Protein AF-A0A9X3K017-F1 (afdb_monomer_lite)

pLDDT: mean 76.31, std 21.03, range [33.75, 97.88]

Foldseek 3Di:
DDDDDDDDDDDDDDDDPDDDDDDVPPPPPVPPPPPPDPDDDDDDQDDWDWAQKKKKKWFWDQDPVPRDIFIWIWMWGHDDVVPVPDATFIKFQQADFDPVVQVVNCVVRVNQFDWAQVQDPPRGTTGFGAGPPPRDTDDPCCQPNPPHLLQDPDPVSLVRMDIDMDGDGTIGTSIDGHDHPSNSVSVVVVVVVVVVVVVPDDDPPDDPDPDDDDDD

Sequence (216 aa):
MNSNSAPHSSARRPRRPGDVKHDPLAVDADTMLDDVQPAKRGGARGVPVMCQELLLLRAGADCPQCGGRTPVFAMMGLPEFEVQNAPSTLLRRIVNLPPEVDKAVRAFSKGRWRNDHRASRTSGALWLSHCARCDARLDEDFTLGDDGPFRPRLYKQRVAIKMERLPGPFVLDGAQRLPNLPMLSWLDWHNDRERKAHAAKPRDVGRPAAKNKKRR

Structure (mmCIF, N/CA/C/O backbone):
data_AF-A0A9X3K017-F1
#
_entry.id   AF-A0A9X3K017-F1
#
loop_
_atom_site.group_PDB
_atom_site.id
_atom_site.type_symbol
_atom_site.label_atom_id
_atom_site.label_alt_id
_atom_site.label_comp_id
_atom_site.label_asym_id
_atom_site.label_entity_id
_atom_site.label_seq_id
_atom_site.pdbx_PDB_ins_code
_atom_site.Cartn_x
_atom_site.Cartn_y
_atom_site.Cartn_z
_atom_site.occupancy
_atom_site.B_iso_or_equiv
_atom_site.auth_seq_id
_atom_site.auth_comp_id
_atom_site.auth_asym_id
_atom_site.auth_atom_id
_atom_site.pdbx_PDB_model_num
ATOM 1 N N . MET A 1 1 ? 73.902 -39.632 17.803 1.00 37.62 1 MET A N 1
ATOM 2 C CA . MET A 1 1 ? 74.687 -38.384 17.933 1.00 37.62 1 MET A CA 1
ATOM 3 C C . MET A 1 1 ? 73.689 -37.233 17.860 1.00 37.62 1 MET A C 1
ATOM 5 O O . MET A 1 1 ? 73.203 -36.951 16.781 1.00 37.62 1 MET A O 1
ATOM 9 N N . ASN A 1 2 ? 73.001 -36.944 18.963 1.00 33.75 2 ASN A N 1
ATOM 10 C CA . ASN A 1 2 ? 73.320 -35.946 19.996 1.00 33.75 2 ASN A CA 1
ATOM 11 C C . ASN A 1 2 ? 73.201 -34.479 19.538 1.00 33.75 2 ASN A C 1
ATOM 13 O O . ASN A 1 2 ? 74.001 -34.031 18.725 1.00 33.75 2 ASN A O 1
ATOM 17 N N . SER A 1 3 ? 72.280 -33.778 20.226 1.00 41.12 3 SER A N 1
ATOM 18 C CA . SER A 1 3 ? 72.367 -32.374 20.685 1.00 41.12 3 SER A CA 1
ATOM 19 C C . SER A 1 3 ? 72.015 -31.272 19.663 1.00 41.12 3 SER A C 1
ATOM 21 O O . SER A 1 3 ? 72.409 -31.353 18.515 1.00 41.12 3 SER A O 1
ATOM 23 N N . ASN A 1 4 ? 71.318 -30.174 19.990 1.00 38.22 4 ASN A N 1
ATOM 24 C CA . ASN A 1 4 ? 70.930 -29.617 21.289 1.00 38.22 4 ASN A CA 1
ATOM 25 C C . ASN A 1 4 ? 69.900 -28.464 21.133 1.00 38.22 4 ASN A C 1
ATOM 27 O O . ASN A 1 4 ? 69.928 -27.745 20.141 1.00 38.22 4 ASN A O 1
ATOM 31 N N . SER A 1 5 ? 69.120 -28.257 22.203 1.00 44.78 5 SER A N 1
ATOM 32 C CA . SER A 1 5 ? 68.687 -26.968 22.790 1.00 44.78 5 SER A CA 1
ATOM 33 C C . SER A 1 5 ? 67.595 -26.086 22.146 1.00 44.78 5 SER A C 1
ATOM 35 O O . SER A 1 5 ? 67.762 -25.469 21.100 1.00 44.78 5 SER A O 1
ATOM 37 N N . ALA A 1 6 ? 66.510 -25.936 22.918 1.00 42.12 6 ALA A N 1
ATOM 38 C CA . ALA A 1 6 ? 65.505 -24.863 22.907 1.00 42.12 6 ALA A CA 1
ATOM 39 C C . ALA A 1 6 ? 66.048 -23.557 23.573 1.00 42.12 6 ALA A C 1
ATOM 41 O O . ALA A 1 6 ? 67.252 -23.450 23.792 1.00 42.12 6 ALA A O 1
ATOM 42 N N . PRO A 1 7 ? 65.201 -22.640 24.088 1.00 48.03 7 PRO A N 1
ATOM 43 C CA . PRO A 1 7 ? 64.389 -21.611 23.426 1.00 48.03 7 PRO A CA 1
ATOM 44 C C . PRO A 1 7 ? 64.835 -20.184 23.838 1.00 48.03 7 PRO A C 1
ATOM 46 O O . PRO A 1 7 ? 65.358 -19.996 24.933 1.00 48.03 7 PRO A O 1
ATOM 49 N N . HIS A 1 8 ? 64.542 -19.138 23.052 1.00 40.00 8 HIS A N 1
ATOM 50 C CA . HIS A 1 8 ? 64.657 -17.758 23.555 1.00 40.00 8 HIS A CA 1
ATOM 51 C C . HIS A 1 8 ? 63.371 -16.943 23.405 1.00 40.00 8 HIS A C 1
ATOM 53 O O . HIS A 1 8 ? 62.961 -16.506 22.334 1.00 40.00 8 HIS A O 1
ATOM 59 N N . SER A 1 9 ? 62.775 -16.760 24.580 1.00 41.09 9 SER A N 1
ATOM 60 C CA . SER A 1 9 ? 61.786 -15.774 24.988 1.00 41.09 9 SER A CA 1
ATOM 61 C C . SER A 1 9 ? 62.139 -14.366 24.492 1.00 41.09 9 SER A C 1
ATOM 63 O O . SER A 1 9 ? 63.197 -13.837 24.830 1.00 41.09 9 SER A O 1
ATOM 65 N N . SER A 1 10 ? 61.245 -13.743 23.718 1.00 44.34 10 SER A N 1
ATOM 66 C CA . SER A 1 10 ? 61.320 -12.314 23.402 1.00 44.34 10 SER A CA 1
ATOM 67 C C . SER A 1 10 ? 60.288 -11.569 24.239 1.00 44.34 10 SER A C 1
ATOM 69 O O . SER A 1 10 ? 59.078 -11.629 24.006 1.00 44.34 10 SER A O 1
ATOM 71 N N . ALA A 1 11 ? 60.799 -10.914 25.277 1.00 45.59 11 ALA A N 1
ATOM 72 C CA . ALA A 1 11 ? 60.053 -10.092 26.207 1.00 45.59 11 ALA A CA 1
ATOM 73 C C . ALA A 1 11 ? 59.367 -8.920 25.483 1.00 45.59 11 ALA A C 1
ATOM 75 O O . ALA A 1 11 ? 60.013 -8.073 24.860 1.00 45.59 11 ALA A O 1
ATOM 76 N N . ARG A 1 12 ? 58.038 -8.841 25.616 1.00 48.72 12 ARG A N 1
ATOM 77 C CA . ARG A 1 12 ? 57.247 -7.658 25.259 1.00 48.72 12 ARG A CA 1
ATOM 78 C C . ARG A 1 12 ? 57.672 -6.489 26.147 1.00 48.72 12 ARG A C 1
ATOM 80 O O . ARG A 1 12 ? 57.406 -6.488 27.345 1.00 48.72 12 ARG A O 1
ATOM 87 N N . ARG A 1 13 ? 58.297 -5.470 25.553 1.00 53.16 13 ARG A N 1
ATOM 88 C CA . ARG A 1 13 ? 58.462 -4.160 26.196 1.00 53.16 13 ARG A CA 1
ATOM 89 C C . ARG A 1 13 ? 57.097 -3.463 26.330 1.00 53.16 13 ARG A C 1
ATOM 91 O O . ARG A 1 13 ? 56.374 -3.393 25.333 1.00 53.16 13 ARG A O 1
ATOM 98 N N . PRO A 1 14 ? 56.764 -2.884 27.495 1.00 52.03 14 PRO A N 1
ATOM 99 C CA . PRO A 1 14 ? 55.633 -1.970 27.632 1.00 52.03 14 PRO A CA 1
ATOM 100 C C . PRO A 1 14 ? 55.891 -0.695 26.816 1.00 52.03 14 PRO A C 1
ATOM 102 O O . PRO A 1 14 ? 56.937 -0.059 26.965 1.00 52.03 14 PRO A O 1
ATOM 105 N N . ARG A 1 15 ? 54.960 -0.323 25.929 1.00 55.59 15 ARG A N 1
ATOM 106 C CA . ARG A 1 15 ? 55.003 0.964 25.217 1.00 55.59 15 ARG A CA 1
ATOM 107 C C . ARG A 1 15 ? 54.573 2.079 26.173 1.00 55.59 15 ARG A C 1
ATOM 109 O O . ARG A 1 15 ? 53.590 1.928 26.893 1.00 55.59 15 ARG A O 1
ATOM 116 N N . ARG A 1 16 ? 55.340 3.173 26.185 1.00 49.59 16 ARG A N 1
ATOM 117 C CA . ARG A 1 16 ? 55.051 4.394 26.950 1.00 49.59 16 ARG A CA 1
ATOM 118 C C . ARG A 1 16 ? 53.723 5.022 26.484 1.00 49.59 16 ARG A C 1
ATOM 120 O O . ARG A 1 16 ? 53.460 4.990 25.282 1.00 49.59 16 ARG A O 1
ATOM 127 N N . PRO A 1 17 ? 52.920 5.605 27.390 1.00 48.16 17 PRO A N 1
ATOM 128 C CA . PRO A 1 17 ? 51.737 6.374 27.028 1.00 48.16 17 PRO A CA 1
ATOM 129 C C . PRO A 1 17 ? 52.151 7.762 26.531 1.00 48.16 17 PRO A C 1
ATOM 131 O O . PRO A 1 17 ? 52.951 8.432 27.180 1.00 48.16 17 PRO A O 1
ATOM 134 N N . GLY A 1 18 ? 51.582 8.187 25.405 1.00 53.97 18 GLY A N 1
ATOM 135 C CA . GLY A 1 18 ? 51.747 9.542 24.879 1.00 53.97 18 GLY A CA 1
ATOM 136 C C . GLY A 1 18 ? 52.532 9.593 23.576 1.00 53.97 18 GLY A C 1
ATOM 137 O O . GLY A 1 18 ? 53.648 10.092 23.565 1.00 53.97 18 GLY A O 1
ATOM 138 N N . ASP A 1 19 ? 51.946 9.066 22.499 1.00 49.09 19 ASP A N 1
ATOM 139 C CA . ASP A 1 19 ? 52.169 9.580 21.140 1.00 49.09 19 ASP A CA 1
ATOM 140 C C . ASP A 1 19 ? 51.079 9.021 20.202 1.00 49.09 19 ASP A C 1
ATOM 142 O O . ASP A 1 19 ? 51.301 8.118 19.393 1.00 49.09 19 ASP A O 1
ATOM 146 N N . VAL A 1 20 ? 49.835 9.477 20.389 1.00 53.50 20 VAL A N 1
ATOM 147 C CA . VAL A 1 20 ? 48.746 9.203 19.440 1.00 53.50 20 VAL A CA 1
ATOM 148 C C . VAL A 1 20 ? 48.798 10.307 18.395 1.00 53.50 20 VAL A C 1
ATOM 150 O O . VAL A 1 20 ? 48.297 11.409 18.603 1.00 53.50 20 VAL A O 1
ATOM 153 N N . LYS A 1 21 ? 49.446 10.016 17.267 1.00 49.25 21 LYS A N 1
ATOM 154 C CA . LYS A 1 21 ? 49.290 10.815 16.054 1.00 49.25 21 LYS A CA 1
ATOM 155 C C . LYS A 1 21 ? 47.852 10.625 15.578 1.00 49.25 21 LYS A C 1
ATOM 157 O O . LYS A 1 21 ? 47.489 9.532 15.155 1.00 49.25 21 LYS A O 1
ATOM 162 N N . HIS A 1 22 ? 47.041 11.670 15.707 1.00 47.84 22 HIS A N 1
ATOM 163 C CA . HIS A 1 22 ? 45.719 11.726 15.098 1.00 47.84 22 HIS A CA 1
ATOM 164 C C . HIS A 1 22 ? 45.886 11.658 13.580 1.00 47.84 22 HIS A C 1
ATOM 166 O O . HIS A 1 22 ? 46.452 12.565 12.974 1.00 47.84 22 HIS A O 1
ATOM 172 N N . ASP A 1 23 ? 45.434 10.557 12.992 1.00 49.22 23 ASP A N 1
ATOM 173 C CA . ASP A 1 23 ? 45.278 10.404 11.554 1.00 49.22 23 ASP A CA 1
ATOM 174 C C . ASP A 1 23 ? 43.932 11.048 11.169 1.00 49.22 23 ASP A C 1
ATOM 176 O O . ASP A 1 23 ? 42.886 10.544 11.586 1.00 49.22 23 ASP A O 1
ATOM 180 N N . PRO A 1 24 ? 43.899 12.188 10.452 1.00 51.72 24 PRO A N 1
ATOM 181 C CA . PRO A 1 24 ? 42.659 12.919 10.184 1.00 51.72 24 PRO A CA 1
ATOM 182 C C . PRO A 1 24 ? 41.760 12.252 9.125 1.00 51.72 24 PRO A C 1
ATOM 184 O O . PRO A 1 24 ? 40.783 12.859 8.694 1.00 51.72 24 PRO A O 1
ATOM 187 N N . LEU A 1 25 ? 42.071 11.023 8.693 1.00 51.28 25 LEU A N 1
ATOM 188 C CA . LEU A 1 25 ? 41.304 10.278 7.687 1.00 51.28 25 LEU A CA 1
ATOM 189 C C . LEU A 1 25 ? 40.719 8.948 8.190 1.00 51.28 25 LEU A C 1
ATOM 191 O O . LEU A 1 25 ? 40.063 8.246 7.420 1.00 51.28 25 LEU A O 1
ATOM 195 N N . ALA A 1 26 ? 40.877 8.617 9.474 1.00 47.94 26 ALA A N 1
ATOM 196 C CA . ALA A 1 26 ? 40.125 7.530 10.095 1.00 47.94 26 ALA A CA 1
ATOM 197 C C . ALA A 1 26 ? 38.711 8.024 10.442 1.00 47.94 26 ALA A C 1
ATOM 199 O O . ALA A 1 26 ? 38.425 8.434 11.563 1.00 47.94 26 ALA A O 1
ATOM 200 N N . VAL A 1 27 ? 37.830 8.041 9.442 1.00 49.09 27 VAL A N 1
ATOM 201 C CA . VAL A 1 27 ? 36.395 8.239 9.655 1.00 49.09 27 VAL A CA 1
ATOM 202 C C . VAL A 1 27 ? 35.854 6.957 10.292 1.00 49.09 27 VAL A C 1
ATOM 204 O O . VAL A 1 27 ? 35.677 5.950 9.607 1.00 49.09 27 VAL A O 1
ATOM 207 N N . ASP A 1 28 ? 35.642 6.985 11.608 1.00 41.56 28 ASP A N 1
ATOM 208 C CA . ASP A 1 28 ? 34.971 5.915 12.349 1.00 41.56 28 ASP A CA 1
ATOM 209 C C . ASP A 1 28 ? 33.567 5.691 11.769 1.00 41.56 28 ASP A C 1
ATOM 211 O O . ASP A 1 28 ? 32.663 6.527 11.893 1.00 41.56 28 ASP A O 1
ATOM 215 N N . ALA A 1 29 ? 33.384 4.530 11.137 1.00 48.69 29 ALA A N 1
ATOM 216 C CA . ALA A 1 29 ? 32.119 4.087 10.555 1.00 48.69 29 ALA A CA 1
ATOM 217 C C . ALA A 1 29 ? 31.011 3.853 11.606 1.00 48.69 29 ALA A C 1
ATOM 219 O O . ALA A 1 29 ? 29.857 3.644 11.235 1.00 48.69 29 ALA A O 1
ATOM 220 N N . ASP A 1 30 ? 31.333 3.937 12.899 1.00 46.16 30 ASP A N 1
ATOM 221 C CA . ASP A 1 30 ? 30.394 3.748 14.010 1.00 46.16 30 ASP A CA 1
ATOM 222 C C . ASP A 1 30 ? 29.649 5.027 14.435 1.00 46.16 30 ASP A C 1
ATOM 224 O O . ASP A 1 30 ? 28.745 4.966 15.264 1.00 46.16 30 ASP A O 1
ATOM 228 N N . THR A 1 31 ? 29.931 6.185 13.823 1.00 44.91 31 THR A N 1
ATOM 229 C CA . THR A 1 31 ? 29.261 7.459 14.174 1.00 44.91 31 THR A CA 1
ATOM 230 C C . THR A 1 31 ? 27.985 7.752 13.365 1.00 44.91 31 THR A C 1
ATOM 232 O O . THR A 1 31 ? 27.406 8.827 13.490 1.00 44.91 31 THR A O 1
ATOM 235 N N . MET A 1 32 ? 27.515 6.821 12.524 1.00 43.19 32 MET A N 1
ATOM 236 C CA . MET A 1 32 ? 26.320 7.008 11.672 1.00 43.19 32 MET A CA 1
ATOM 237 C C . MET A 1 32 ? 25.074 6.242 12.157 1.00 43.19 32 MET A C 1
ATOM 239 O O . MET A 1 32 ? 24.117 6.075 11.401 1.00 43.19 32 MET A O 1
ATOM 243 N N . LEU A 1 33 ? 25.060 5.779 13.413 1.00 47.41 33 LEU A N 1
ATOM 244 C CA . LEU A 1 33 ? 23.925 5.058 14.015 1.00 47.41 33 LEU A CA 1
ATOM 245 C C . LEU A 1 33 ? 23.357 5.719 15.285 1.00 47.41 33 LEU A C 1
ATOM 247 O O . LEU A 1 33 ? 22.621 5.076 16.030 1.00 47.41 33 LEU A O 1
ATOM 251 N N . ASP A 1 34 ? 23.622 7.007 15.513 1.00 41.31 34 ASP A N 1
ATOM 252 C CA . ASP A 1 34 ? 23.153 7.738 16.705 1.00 41.31 34 ASP A CA 1
ATOM 253 C C . ASP A 1 34 ? 21.816 8.490 16.513 1.00 41.31 34 ASP A C 1
ATOM 255 O O . ASP A 1 34 ? 21.557 9.510 17.144 1.00 41.31 34 ASP A O 1
ATOM 259 N N . ASP A 1 35 ? 20.921 7.964 15.668 1.00 47.03 35 ASP A N 1
ATOM 260 C CA . ASP A 1 35 ? 19.529 8.446 15.538 1.00 47.03 35 ASP A CA 1
ATOM 261 C C . ASP A 1 35 ? 18.495 7.450 16.098 1.00 47.03 35 ASP A C 1
ATOM 263 O O . ASP A 1 35 ? 17.310 7.463 15.756 1.00 47.03 35 ASP A O 1
ATOM 267 N N . VAL A 1 36 ? 18.922 6.577 17.014 1.00 48.91 36 VAL A N 1
ATOM 268 C CA . VAL A 1 36 ? 18.013 5.744 17.816 1.00 48.91 36 VAL A CA 1
ATOM 269 C C . VAL A 1 36 ? 18.103 6.153 19.282 1.00 48.91 36 VAL A C 1
ATOM 271 O O . VAL A 1 36 ? 18.415 5.355 20.161 1.00 48.91 36 VAL A O 1
ATOM 274 N N . GLN A 1 37 ? 17.776 7.413 19.580 1.00 42.38 37 GLN A N 1
ATOM 275 C CA . GLN A 1 37 ? 17.349 7.737 20.938 1.00 42.38 37 GLN A CA 1
ATOM 276 C C . GLN A 1 37 ? 15.900 7.264 21.144 1.00 42.38 37 GLN A C 1
ATOM 278 O O . GLN A 1 37 ? 15.006 7.661 20.389 1.00 42.38 37 GLN A O 1
ATOM 283 N N . PRO A 1 38 ? 15.608 6.448 22.177 1.00 40.81 38 PRO A N 1
ATOM 284 C CA . PRO A 1 38 ? 14.234 6.158 22.550 1.00 40.81 38 PRO A CA 1
ATOM 285 C C . PRO A 1 38 ? 13.592 7.459 23.037 1.00 40.81 38 PRO A C 1
ATOM 287 O O . PRO A 1 38 ? 14.010 8.038 24.041 1.00 40.81 38 PRO A O 1
ATOM 290 N N . ALA A 1 39 ? 12.588 7.934 22.297 1.00 45.72 39 ALA A N 1
ATOM 291 C CA . ALA A 1 39 ? 11.898 9.186 22.571 1.00 45.72 39 ALA A CA 1
ATOM 292 C C . ALA A 1 39 ? 11.484 9.283 24.050 1.00 45.72 39 ALA A C 1
ATOM 294 O O . ALA A 1 39 ? 10.660 8.507 24.548 1.00 45.72 39 ALA A O 1
ATOM 295 N N . LYS A 1 40 ? 12.061 10.268 24.750 1.00 39.03 40 LYS A N 1
ATOM 296 C CA . LYS A 1 40 ? 11.615 10.696 26.076 1.00 39.03 40 LYS A CA 1
ATOM 297 C C . LYS A 1 40 ? 10.130 11.050 26.003 1.00 39.03 40 LYS A C 1
ATOM 299 O O . LYS A 1 40 ? 9.681 11.759 25.106 1.00 39.03 40 LYS A O 1
ATOM 304 N N . ARG A 1 41 ? 9.373 10.533 26.972 1.00 43.97 41 ARG A N 1
ATOM 305 C CA . ARG A 1 41 ? 7.943 10.786 27.169 1.00 43.97 41 ARG A CA 1
ATOM 306 C C . ARG A 1 41 ? 7.673 12.292 27.267 1.00 43.97 41 ARG A C 1
ATOM 308 O O . ARG A 1 41 ? 7.934 12.908 28.292 1.00 43.97 41 ARG A O 1
ATOM 315 N N . GLY A 1 42 ? 7.117 12.846 26.201 1.00 34.09 42 GLY A N 1
ATOM 316 C CA . GLY A 1 42 ? 6.581 14.198 26.089 1.00 34.09 42 GLY A CA 1
ATOM 317 C C . GLY A 1 42 ? 5.934 14.291 24.712 1.00 34.09 42 GLY A C 1
ATOM 318 O O . GLY A 1 42 ? 6.536 13.845 23.743 1.00 34.09 42 GLY A O 1
ATOM 319 N N . GLY A 1 43 ? 4.675 14.725 24.629 1.00 45.88 43 GLY A N 1
ATOM 320 C CA . GLY A 1 43 ? 3.850 14.621 23.421 1.00 45.88 43 GLY A CA 1
ATOM 321 C C . GLY A 1 43 ? 4.501 15.242 22.183 1.00 45.88 43 GLY A C 1
ATOM 322 O O . GLY A 1 43 ? 4.395 16.441 21.960 1.00 45.88 43 GLY A O 1
ATOM 323 N N . ALA A 1 44 ? 5.149 14.417 21.363 1.00 42.88 44 ALA A N 1
ATOM 324 C CA . ALA A 1 44 ? 5.770 14.844 20.123 1.00 42.88 44 ALA A CA 1
ATOM 325 C C . ALA A 1 44 ? 4.785 14.608 18.978 1.00 42.88 44 ALA A C 1
ATOM 327 O O . ALA A 1 44 ? 4.563 13.474 18.547 1.00 42.88 44 ALA A O 1
ATOM 328 N N . ARG A 1 45 ? 4.198 15.691 18.457 1.00 52.19 45 ARG A N 1
ATOM 329 C CA . ARG A 1 45 ? 3.802 15.699 17.047 1.00 52.19 45 ARG A CA 1
ATOM 330 C C . ARG A 1 45 ? 5.108 15.492 16.277 1.00 52.19 45 ARG A C 1
ATOM 332 O O . ARG A 1 45 ? 5.966 16.367 16.310 1.00 52.19 45 ARG A O 1
ATOM 339 N N . GLY A 1 46 ? 5.314 14.293 15.733 1.00 61.66 46 GLY A N 1
ATOM 340 C CA . GLY A 1 46 ? 6.509 13.990 14.945 1.00 61.66 46 GLY A CA 1
ATOM 341 C C . GLY A 1 46 ? 6.662 14.988 13.797 1.00 61.66 46 GLY A C 1
ATOM 342 O O . GLY A 1 46 ? 5.666 15.557 13.347 1.00 61.66 46 GLY A O 1
ATOM 343 N N . VAL A 1 47 ? 7.901 15.207 13.347 1.00 72.56 47 VAL A N 1
ATOM 344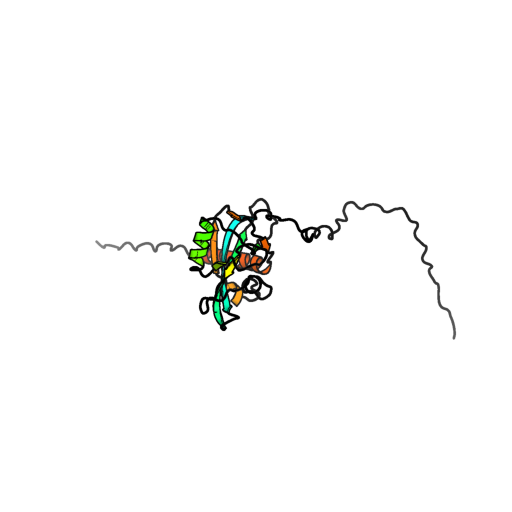 C CA . VAL A 1 47 ? 8.187 16.064 12.188 1.00 72.56 47 VAL A CA 1
ATOM 345 C C . VAL A 1 47 ? 7.321 15.602 11.006 1.00 72.56 47 VAL A C 1
ATOM 347 O O . VAL A 1 47 ? 7.287 14.396 10.735 1.00 72.56 47 VAL A O 1
ATOM 350 N N . PRO A 1 48 ? 6.595 16.512 10.330 1.00 81.88 48 PRO A N 1
ATOM 351 C CA . PRO A 1 48 ? 5.758 16.149 9.194 1.00 81.88 48 PRO A CA 1
ATOM 352 C C . PRO A 1 48 ? 6.576 15.470 8.097 1.00 81.88 48 PRO A C 1
ATOM 354 O O . PRO A 1 48 ? 7.698 15.873 7.784 1.00 81.88 48 PRO A O 1
ATOM 357 N N . VAL A 1 49 ? 6.001 14.435 7.487 1.00 84.94 49 VAL A N 1
ATOM 358 C CA . VAL A 1 49 ? 6.637 13.737 6.371 1.00 84.94 49 VAL A CA 1
ATOM 359 C C . VAL A 1 49 ? 6.275 14.451 5.072 1.00 84.94 49 VAL A C 1
ATOM 361 O O . VAL A 1 49 ? 5.127 14.409 4.636 1.00 84.94 49 VAL A O 1
ATOM 364 N N . MET A 1 50 ? 7.273 15.070 4.444 1.00 87.00 50 MET A N 1
ATOM 365 C CA . MET A 1 50 ? 7.150 15.687 3.120 1.00 87.00 50 MET A CA 1
ATOM 366 C C . MET A 1 50 ? 7.426 14.657 2.023 1.00 87.00 50 MET A C 1
ATOM 368 O O . MET A 1 50 ? 8.398 13.896 2.114 1.00 87.00 50 MET A O 1
ATOM 372 N N . CYS A 1 51 ? 6.563 14.607 1.008 1.00 87.38 51 CYS A N 1
ATOM 373 C CA . CYS A 1 51 ? 6.696 13.717 -0.148 1.00 87.38 51 CYS A CA 1
ATOM 374 C C . CYS A 1 51 ? 6.350 14.461 -1.439 1.00 87.38 51 CYS A C 1
ATOM 376 O O . CYS A 1 51 ? 5.275 15.049 -1.533 1.00 87.38 51 CYS A O 1
ATOM 378 N N . GLN A 1 52 ? 7.204 14.375 -2.461 1.00 88.38 52 GLN A N 1
ATOM 379 C CA . GLN A 1 52 ? 6.870 14.895 -3.795 1.00 88.38 52 GLN A CA 1
ATOM 380 C C . GLN A 1 52 ? 5.851 13.996 -4.499 1.00 88.38 52 GLN A C 1
ATOM 382 O O . GLN A 1 52 ? 5.042 14.453 -5.298 1.00 88.38 52 GLN A O 1
ATOM 387 N N . GLU A 1 53 ? 5.895 12.701 -4.204 1.00 90.69 53 GLU A N 1
ATOM 388 C CA . GLU A 1 53 ? 5.009 11.708 -4.786 1.00 90.69 53 GLU A CA 1
ATOM 389 C C . GLU A 1 53 ? 4.626 10.683 -3.718 1.00 90.69 53 GLU A C 1
ATOM 391 O O . GLU A 1 53 ? 5.455 10.268 -2.898 1.00 90.69 53 GLU A O 1
ATOM 396 N N . LEU A 1 54 ? 3.362 10.263 -3.738 1.00 94.19 54 LEU A N 1
ATOM 397 C CA . LEU A 1 54 ? 2.866 9.161 -2.923 1.00 94.19 54 LEU A CA 1
ATOM 398 C C . LEU A 1 54 ? 2.497 7.991 -3.824 1.00 94.19 54 LEU A C 1
ATOM 400 O O . LEU A 1 54 ? 1.809 8.147 -4.831 1.00 94.19 54 LEU A O 1
ATOM 404 N N . LEU A 1 55 ? 2.924 6.797 -3.430 1.00 95.81 55 LEU A N 1
ATOM 405 C CA . LEU A 1 55 ? 2.552 5.558 -4.097 1.00 95.81 55 LEU A CA 1
ATOM 406 C C . LEU A 1 55 ? 1.527 4.833 -3.233 1.00 95.81 55 LEU A C 1
ATOM 408 O O . LEU A 1 55 ? 1.833 4.429 -2.108 1.00 95.81 55 LEU A O 1
ATOM 412 N N . LEU A 1 56 ? 0.321 4.646 -3.760 1.00 97.25 56 LEU A N 1
ATOM 413 C CA . LEU A 1 56 ? -0.688 3.793 -3.146 1.00 97.25 56 LEU A CA 1
ATOM 414 C C . LEU A 1 56 ? -0.440 2.356 -3.580 1.00 97.25 56 LEU A C 1
ATOM 416 O O . LEU A 1 56 ? -0.467 2.042 -4.768 1.00 97.25 56 LEU A O 1
ATOM 420 N N . LEU A 1 57 ? -0.201 1.473 -2.619 1.00 97.62 57 LEU A N 1
ATOM 421 C CA . LEU A 1 57 ? 0.167 0.088 -2.864 1.00 97.62 57 LEU A CA 1
ATOM 422 C C . LEU A 1 57 ? -0.978 -0.838 -2.479 1.00 97.62 57 LEU A C 1
ATOM 424 O O . LEU A 1 57 ? -1.636 -0.658 -1.454 1.00 97.62 57 LEU A O 1
ATOM 428 N N . ARG A 1 58 ? -1.186 -1.878 -3.283 1.00 97.88 58 ARG A N 1
ATOM 429 C CA . ARG A 1 58 ? -2.171 -2.927 -3.027 1.00 97.88 58 ARG A CA 1
ATOM 430 C C . ARG A 1 58 ? -1.558 -4.294 -3.262 1.00 97.88 58 ARG A C 1
ATOM 432 O O . ARG A 1 58 ? -1.032 -4.563 -4.336 1.00 97.88 58 ARG A O 1
ATOM 439 N N . ALA A 1 59 ? -1.739 -5.192 -2.308 1.00 97.38 59 ALA A N 1
ATOM 440 C CA . ALA A 1 59 ? -1.390 -6.600 -2.437 1.00 97.38 59 ALA A CA 1
ATOM 441 C C . ALA A 1 59 ? -2.568 -7.484 -2.006 1.00 97.38 59 ALA A C 1
ATOM 443 O O . ALA A 1 59 ? -3.567 -6.993 -1.483 1.00 97.38 59 ALA A O 1
ATOM 444 N N . GLY A 1 60 ? -2.477 -8.790 -2.254 1.00 96.19 60 GLY A N 1
ATOM 445 C CA . GLY A 1 60 ? -3.403 -9.769 -1.683 1.00 96.19 60 GLY A CA 1
ATOM 446 C C . GLY A 1 60 ? -2.755 -10.503 -0.513 1.00 96.19 60 GLY A C 1
ATOM 447 O O . GLY A 1 60 ? -1.594 -10.900 -0.619 1.00 96.19 60 GLY A O 1
ATOM 448 N N . ALA A 1 61 ? -3.517 -10.741 0.547 1.00 95.50 61 ALA A N 1
ATOM 449 C CA . ALA A 1 61 ? -3.123 -11.567 1.685 1.00 95.50 61 ALA A CA 1
ATOM 450 C C . ALA A 1 61 ? -4.311 -12.410 2.168 1.00 95.50 61 ALA A C 1
ATOM 452 O O . ALA A 1 61 ? -5.460 -12.112 1.836 1.00 95.50 61 ALA A O 1
ATOM 453 N N . ASP A 1 62 ? -4.041 -13.461 2.935 1.00 96.56 62 ASP A N 1
ATOM 454 C CA . ASP A 1 62 ? -5.091 -14.295 3.520 1.00 96.56 62 ASP A CA 1
ATOM 455 C C . ASP A 1 62 ? -5.426 -13.751 4.907 1.00 96.56 62 ASP A C 1
ATOM 457 O O . ASP A 1 62 ? -4.538 -13.485 5.715 1.00 96.56 62 ASP A O 1
ATOM 461 N N . CYS A 1 63 ? -6.709 -13.501 5.167 1.00 97.19 63 CYS A N 1
ATOM 462 C CA . CYS A 1 63 ? -7.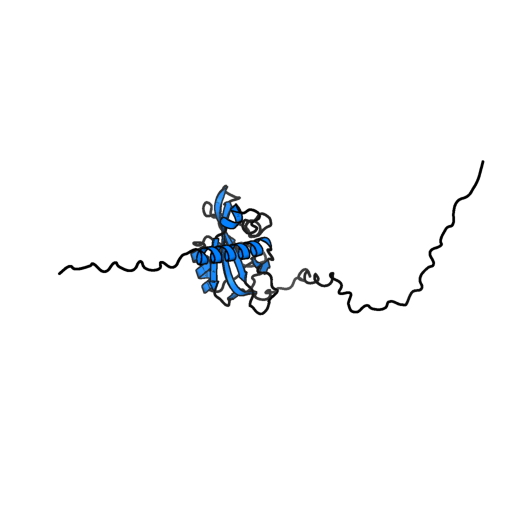133 -12.908 6.427 1.00 97.19 63 CYS A CA 1
ATOM 463 C C . CYS A 1 63 ? -6.871 -13.879 7.591 1.00 97.19 63 CYS A C 1
ATOM 465 O O . CYS A 1 63 ? -7.406 -14.988 7.558 1.00 97.19 63 CYS A O 1
ATOM 467 N N . PRO A 1 64 ? -6.164 -13.466 8.658 1.00 95.50 64 PRO A N 1
ATOM 468 C CA . PRO A 1 64 ? -5.867 -14.349 9.787 1.00 95.50 64 PRO A CA 1
ATOM 469 C C . PRO A 1 64 ? -7.120 -14.763 10.575 1.00 95.50 64 PRO A C 1
ATOM 471 O O . PRO A 1 64 ? -7.108 -15.786 11.244 1.00 95.50 64 PRO A O 1
ATOM 474 N N . GLN A 1 65 ? -8.211 -13.993 10.482 1.00 96.38 65 GLN A N 1
ATOM 475 C CA . GLN A 1 65 ? -9.455 -14.257 11.216 1.00 96.38 65 GLN A CA 1
ATOM 476 C C . GLN A 1 65 ? -10.393 -15.234 10.492 1.00 96.38 65 GLN A C 1
ATOM 478 O O . GLN A 1 65 ? -11.053 -16.041 11.133 1.00 96.38 65 GLN A O 1
ATOM 483 N N . CYS A 1 66 ? -10.498 -15.160 9.159 1.00 97.25 66 CYS A N 1
ATOM 484 C CA . CYS A 1 66 ? -11.474 -15.960 8.397 1.00 97.25 66 CYS A CA 1
ATOM 485 C C . CYS A 1 66 ? -10.876 -16.795 7.255 1.00 97.25 66 CYS A C 1
ATOM 487 O O . CYS A 1 66 ? -11.626 -17.415 6.499 1.00 97.25 66 CYS A O 1
ATOM 489 N N . GLY A 1 67 ? -9.557 -16.739 7.045 1.00 97.06 67 GLY A N 1
ATOM 490 C CA . GLY A 1 67 ? -8.850 -17.392 5.936 1.00 97.06 67 GLY A CA 1
ATOM 491 C C . GLY A 1 67 ? -9.177 -16.840 4.542 1.00 97.06 67 GLY A C 1
ATOM 492 O O . GLY A 1 67 ? -8.606 -17.275 3.548 1.00 97.06 67 GLY A O 1
ATOM 493 N N . GLY A 1 68 ? -10.103 -15.883 4.430 1.00 96.88 68 GLY A N 1
ATOM 494 C CA . GLY A 1 68 ? -10.510 -15.312 3.151 1.00 96.88 68 GLY A CA 1
ATOM 495 C C . GLY A 1 68 ? -9.409 -14.457 2.526 1.00 96.88 68 GLY A C 1
ATOM 496 O O . GLY A 1 68 ? -8.850 -13.580 3.190 1.00 96.88 68 GLY A O 1
ATOM 497 N N . ARG A 1 69 ? -9.150 -14.660 1.229 1.00 96.44 69 ARG A N 1
ATOM 498 C CA . ARG A 1 69 ? -8.256 -13.799 0.448 1.00 96.44 69 ARG A CA 1
ATOM 499 C C . ARG A 1 69 ? -8.802 -12.372 0.422 1.00 96.44 69 ARG A C 1
ATOM 501 O O . ARG A 1 69 ? -9.929 -12.143 -0.012 1.00 96.44 69 ARG A O 1
ATOM 508 N N . THR A 1 70 ? -8.000 -11.404 0.850 1.00 97.19 70 THR A N 1
ATOM 509 C CA . THR A 1 70 ? -8.393 -9.996 0.955 1.00 97.19 70 THR A CA 1
ATOM 510 C C . THR A 1 70 ? -7.314 -9.073 0.391 1.00 97.19 70 THR A C 1
ATOM 512 O O . THR A 1 70 ? -6.124 -9.379 0.504 1.00 97.19 70 THR A O 1
ATOM 515 N N . PRO A 1 71 ? -7.684 -7.940 -0.235 1.00 97.38 71 PRO A N 1
ATOM 516 C CA . PRO A 1 71 ? -6.715 -6.899 -0.522 1.00 97.38 71 PRO A CA 1
ATOM 517 C C . PRO A 1 71 ? -6.218 -6.266 0.782 1.00 97.38 71 PRO A C 1
ATOM 519 O O . PRO A 1 71 ? -6.995 -6.065 1.716 1.00 97.38 71 PRO A O 1
ATOM 522 N N . VAL A 1 72 ? -4.933 -5.934 0.810 1.00 97.50 72 VAL A N 1
ATOM 523 C CA . VAL A 1 72 ? -4.325 -5.075 1.827 1.00 97.50 72 VAL A CA 1
ATOM 524 C C . VAL A 1 72 ? -3.577 -3.938 1.163 1.00 97.50 72 VAL A C 1
ATOM 526 O O . VAL A 1 72 ? -3.190 -4.035 -0.007 1.00 97.50 72 VAL A O 1
ATOM 529 N N . PHE A 1 73 ? -3.392 -2.867 1.919 1.00 97.81 73 PHE A N 1
ATOM 530 C CA . PHE A 1 73 ? -2.957 -1.583 1.403 1.00 97.81 73 PHE A CA 1
ATOM 531 C C . PHE A 1 73 ? -1.808 -1.016 2.229 1.00 97.81 73 PHE A C 1
ATOM 533 O O . PHE A 1 73 ? -1.712 -1.264 3.432 1.00 97.81 73 PHE A O 1
ATOM 540 N N . ALA A 1 74 ? -0.948 -0.264 1.556 1.00 96.75 74 ALA A N 1
ATOM 541 C CA . ALA A 1 74 ? 0.124 0.516 2.153 1.00 96.75 74 ALA A CA 1
ATOM 542 C C . ALA A 1 74 ? 0.353 1.777 1.316 1.00 96.75 74 ALA A C 1
ATOM 544 O O . ALA A 1 74 ? -0.107 1.870 0.177 1.00 96.75 74 ALA A O 1
ATOM 545 N N . MET A 1 75 ? 1.087 2.736 1.871 1.00 95.88 75 MET A N 1
ATOM 546 C CA . MET A 1 75 ? 1.546 3.916 1.145 1.00 95.88 75 MET A CA 1
ATOM 547 C C . MET A 1 75 ? 3.057 4.004 1.250 1.00 95.88 75 MET A C 1
ATOM 549 O O . MET A 1 75 ? 3.633 3.694 2.292 1.00 95.88 75 MET A O 1
ATOM 553 N N . MET A 1 76 ? 3.693 4.405 0.159 1.00 93.88 76 MET A N 1
ATOM 554 C CA . MET A 1 76 ? 5.111 4.725 0.119 1.00 93.88 76 MET A CA 1
ATOM 555 C C . MET A 1 76 ? 5.270 6.200 -0.219 1.00 93.88 76 MET A C 1
ATOM 557 O O . MET A 1 76 ? 4.619 6.694 -1.138 1.00 93.88 76 MET A O 1
ATOM 561 N N . GLY A 1 77 ? 6.132 6.882 0.527 1.00 90.88 77 GLY A N 1
ATOM 562 C CA . GLY A 1 77 ? 6.504 8.265 0.259 1.00 90.88 77 GLY A CA 1
ATOM 563 C C . GLY A 1 77 ? 7.822 8.337 -0.492 1.00 90.88 77 GLY A C 1
ATOM 564 O O . GLY A 1 77 ? 8.831 7.811 -0.007 1.00 90.88 77 GLY A O 1
ATOM 565 N N . LEU A 1 78 ? 7.822 8.994 -1.653 1.00 87.00 78 LEU A N 1
ATOM 566 C CA . LEU A 1 78 ? 9.052 9.324 -2.365 1.00 87.00 78 LEU A CA 1
ATOM 567 C C . LEU A 1 78 ? 9.561 10.692 -1.885 1.00 87.00 78 LEU A C 1
ATOM 5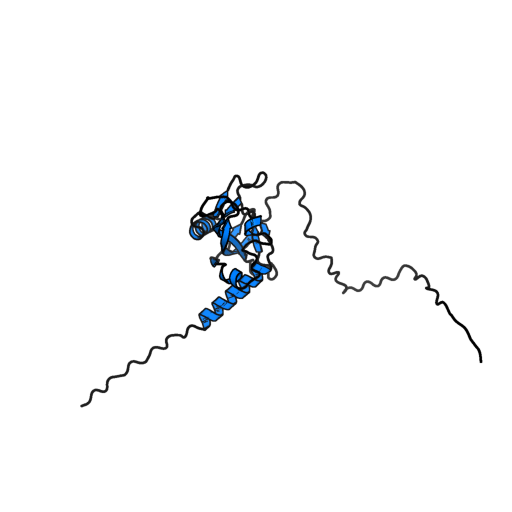69 O O . LEU A 1 78 ? 8.769 11.637 -1.794 1.00 87.00 78 LEU A O 1
ATOM 573 N N . PRO A 1 79 ? 10.850 10.790 -1.508 1.00 73.19 79 PRO A N 1
ATOM 574 C CA . PRO A 1 79 ? 11.424 12.030 -1.001 1.00 73.19 79 PRO A CA 1
ATOM 575 C C . PRO A 1 79 ? 11.456 13.122 -2.074 1.00 73.19 79 PRO A C 1
ATOM 577 O O . PRO A 1 79 ? 11.349 12.857 -3.271 1.00 73.19 79 PRO A O 1
ATOM 580 N N . GLU A 1 80 ? 11.616 14.358 -1.616 1.00 66.38 80 GLU A N 1
ATOM 581 C CA . GLU A 1 80 ? 11.926 15.506 -2.463 1.00 66.38 80 GLU A CA 1
ATOM 582 C C . GLU A 1 80 ? 13.339 15.370 -3.057 1.00 66.38 80 GLU A C 1
ATOM 584 O O . GLU A 1 80 ? 14.237 14.806 -2.426 1.00 66.38 80 GLU A O 1
ATOM 589 N N . PHE A 1 81 ? 13.534 15.884 -4.276 1.00 54.38 81 PHE A N 1
ATOM 590 C CA . PHE A 1 81 ? 14.780 15.773 -5.048 1.00 54.38 81 PHE A CA 1
ATOM 591 C C . PHE A 1 81 ? 16.029 16.325 -4.327 1.00 54.38 81 PHE A C 1
ATOM 593 O O . PHE A 1 81 ? 17.144 15.978 -4.715 1.00 54.38 81 PHE A O 1
ATOM 600 N N . GLU A 1 82 ? 15.875 17.139 -3.276 1.00 43.09 82 GLU A N 1
ATOM 601 C CA . GLU A 1 82 ? 16.998 17.705 -2.514 1.00 43.09 82 GLU A CA 1
ATOM 602 C C . GLU A 1 82 ? 17.542 16.791 -1.409 1.00 43.09 82 GLU A C 1
ATOM 604 O O . GLU A 1 82 ? 18.673 16.981 -0.965 1.00 43.09 82 GLU A O 1
ATOM 609 N N . VAL A 1 83 ? 16.825 15.729 -1.021 1.00 46.94 83 VAL A N 1
ATOM 610 C CA . VAL A 1 83 ? 17.380 14.695 -0.134 1.00 46.94 83 VAL A CA 1
ATOM 611 C C . VAL A 1 83 ? 17.787 13.499 -0.986 1.00 46.94 83 VAL A C 1
ATOM 613 O O . VAL A 1 83 ? 17.191 12.426 -0.909 1.00 46.94 83 VAL A O 1
ATOM 616 N N . GLN A 1 84 ? 18.818 13.690 -1.818 1.00 42.03 84 GLN A N 1
ATOM 617 C CA . GLN A 1 84 ? 19.338 12.700 -2.780 1.00 42.03 84 GLN A CA 1
ATOM 618 C C . GLN A 1 84 ? 19.727 11.340 -2.161 1.00 42.03 84 GLN A C 1
ATOM 620 O O . GLN A 1 84 ? 19.976 10.388 -2.892 1.00 42.03 84 GLN A O 1
ATOM 625 N N . ASN A 1 85 ? 19.717 11.222 -0.830 1.00 45.62 85 ASN A N 1
ATOM 626 C CA . ASN A 1 85 ? 20.041 10.006 -0.087 1.00 45.62 85 ASN A CA 1
ATOM 627 C C . ASN A 1 85 ? 18.930 9.534 0.869 1.00 45.62 85 ASN A C 1
ATOM 629 O O . ASN A 1 85 ? 19.172 8.630 1.667 1.00 45.62 85 ASN A O 1
ATOM 633 N N . ALA A 1 86 ? 17.721 10.110 0.834 1.00 53.16 86 ALA A N 1
ATOM 634 C CA . ALA A 1 86 ? 16.626 9.587 1.650 1.00 53.16 86 ALA A CA 1
ATOM 635 C C . ALA A 1 86 ? 16.085 8.297 1.010 1.00 53.16 86 ALA A C 1
ATOM 637 O O . ALA A 1 86 ? 15.537 8.344 -0.094 1.00 53.16 86 ALA A O 1
ATOM 638 N N . PRO A 1 87 ? 16.188 7.131 1.669 1.00 62.78 87 PRO A N 1
ATOM 639 C CA . PRO A 1 87 ? 15.563 5.926 1.150 1.00 62.78 87 PRO A CA 1
ATOM 640 C C . PRO A 1 87 ? 14.049 6.154 1.057 1.00 62.78 87 PRO A C 1
ATOM 642 O O . PRO A 1 87 ? 13.430 6.652 2.000 1.00 62.78 87 PRO A O 1
ATOM 645 N N . SER A 1 88 ? 13.431 5.786 -0.070 1.00 65.00 88 SER A N 1
ATOM 646 C CA . SER A 1 88 ? 11.969 5.693 -0.118 1.00 65.00 88 SER A CA 1
ATOM 647 C C . SER A 1 88 ? 11.497 4.760 0.996 1.00 65.00 88 SER A C 1
ATOM 649 O O . SER A 1 88 ? 12.099 3.714 1.265 1.00 65.00 88 SER A O 1
ATOM 651 N N . THR A 1 89 ? 10.447 5.170 1.696 1.00 83.75 89 THR A N 1
ATOM 652 C CA . THR A 1 89 ? 9.984 4.464 2.890 1.00 83.75 89 THR A CA 1
ATOM 653 C C . THR A 1 89 ? 8.510 4.166 2.769 1.00 83.75 89 THR A C 1
ATOM 655 O O . THR A 1 89 ? 7.734 5.006 2.300 1.00 83.75 89 THR A O 1
ATOM 658 N N . LEU A 1 90 ? 8.111 2.994 3.259 1.00 92.00 90 LEU A N 1
ATOM 659 C CA . LEU A 1 90 ? 6.708 2.790 3.576 1.00 92.00 90 LEU A CA 1
ATOM 660 C C . LEU A 1 90 ? 6.320 3.773 4.675 1.00 92.00 90 LEU A C 1
ATOM 662 O O . LEU A 1 90 ? 7.125 4.114 5.542 1.00 92.00 90 LEU A O 1
ATOM 666 N N . LEU A 1 91 ? 5.087 4.241 4.617 1.00 91.81 91 LEU A N 1
ATOM 667 C CA . LEU A 1 91 ? 4.520 5.107 5.626 1.00 91.81 91 LEU A CA 1
ATOM 668 C C . LEU A 1 91 ? 3.680 4.258 6.567 1.00 91.81 91 LEU A C 1
ATOM 670 O O . LEU A 1 91 ? 2.875 3.433 6.130 1.00 91.81 91 LEU A O 1
ATOM 674 N N . ARG A 1 92 ? 3.895 4.460 7.863 1.00 90.50 92 ARG A N 1
ATOM 675 C CA . ARG A 1 92 ? 3.155 3.804 8.937 1.00 90.50 92 ARG A CA 1
ATOM 676 C C . ARG A 1 92 ? 2.620 4.832 9.918 1.00 90.50 92 ARG A C 1
ATOM 678 O O . ARG A 1 92 ? 3.039 5.989 9.913 1.00 90.50 92 ARG A O 1
ATOM 685 N N . ARG A 1 93 ? 1.716 4.391 10.783 1.00 87.69 93 ARG A N 1
ATOM 686 C CA . ARG A 1 93 ? 1.039 5.189 11.804 1.00 87.69 93 ARG A CA 1
ATOM 687 C C . ARG A 1 93 ? 0.452 6.483 11.248 1.00 87.69 93 ARG A C 1
ATOM 689 O O . ARG A 1 93 ? 0.507 7.525 11.888 1.00 87.69 93 ARG A O 1
ATOM 696 N N . ILE A 1 94 ? -0.092 6.413 10.037 1.00 87.69 94 ILE A N 1
ATOM 697 C CA . ILE A 1 94 ? -0.712 7.560 9.380 1.00 87.69 94 ILE A CA 1
ATOM 698 C C . ILE A 1 94 ? -1.958 7.921 10.186 1.00 87.69 94 ILE A C 1
ATOM 700 O O . ILE A 1 94 ? -2.867 7.097 10.303 1.00 87.69 94 ILE A O 1
ATOM 704 N N . VAL A 1 95 ? -1.982 9.136 10.734 1.00 84.19 95 VAL A N 1
ATOM 705 C CA . VAL A 1 95 ? -3.117 9.634 11.521 1.00 84.19 95 VAL A CA 1
ATOM 706 C C . VAL A 1 95 ? -4.075 10.410 10.633 1.00 84.19 95 VAL A C 1
ATOM 708 O O . VAL A 1 95 ? -5.261 10.098 10.576 1.00 84.19 95 VAL A O 1
ATOM 711 N N . ASN A 1 96 ? -3.552 11.385 9.891 1.00 85.12 96 ASN A N 1
ATOM 712 C CA . ASN A 1 96 ? -4.328 12.235 9.001 1.00 85.12 96 ASN A CA 1
ATOM 713 C C . ASN A 1 96 ? -3.764 12.161 7.585 1.00 85.12 96 ASN A C 1
ATOM 715 O O . ASN A 1 96 ? -2.553 12.081 7.388 1.00 85.12 96 ASN A O 1
ATOM 719 N N . LEU A 1 97 ? -4.662 12.197 6.605 1.00 90.56 97 LEU A N 1
ATOM 720 C CA . LEU A 1 97 ? -4.315 12.343 5.198 1.00 90.56 97 LEU A CA 1
ATOM 721 C C . LEU A 1 97 ? -4.846 13.691 4.697 1.00 90.56 97 LEU A C 1
ATOM 723 O O . LEU A 1 97 ? -5.958 14.068 5.080 1.00 90.56 97 LEU A O 1
ATOM 727 N N . PRO A 1 98 ? -4.104 14.395 3.824 1.00 92.38 98 PRO A N 1
ATOM 728 C CA . PRO A 1 98 ? -4.638 15.523 3.075 1.00 92.38 98 PRO A CA 1
ATOM 729 C C . PRO A 1 98 ? -5.932 15.121 2.349 1.00 92.38 98 PRO A C 1
ATOM 731 O O . PRO A 1 98 ? -6.024 13.977 1.895 1.00 92.38 98 PRO A O 1
ATOM 734 N N . PRO A 1 99 ? -6.924 16.019 2.193 1.00 92.50 99 PRO A N 1
ATOM 735 C CA . PRO A 1 99 ? -8.233 15.664 1.632 1.00 92.50 99 PRO A CA 1
ATOM 736 C C . PRO A 1 99 ? -8.170 14.980 0.260 1.00 92.50 99 PRO A C 1
ATOM 738 O O . PRO A 1 99 ? -8.930 14.054 -0.022 1.00 92.50 99 PRO A O 1
ATOM 741 N N . GLU A 1 100 ? -7.239 15.405 -0.592 1.00 93.44 100 GLU A N 1
ATOM 742 C CA . GLU A 1 100 ? -7.007 14.801 -1.906 1.00 93.44 100 GLU A CA 1
ATOM 743 C C . GLU A 1 100 ? -6.442 13.376 -1.812 1.00 93.44 100 GLU A C 1
ATOM 745 O O . GLU A 1 100 ? -6.891 12.483 -2.535 1.00 93.44 100 GLU A O 1
ATOM 750 N N . VAL A 1 101 ? -5.532 13.134 -0.863 1.00 94.69 101 VAL A N 1
ATOM 751 C CA . VAL A 1 101 ? -4.946 11.816 -0.606 1.00 94.69 101 VAL A CA 1
ATOM 752 C C . VAL A 1 101 ? -5.975 10.897 0.050 1.00 94.69 101 VAL A C 1
ATOM 754 O O . VAL A 1 101 ? -6.099 9.750 -0.363 1.00 94.69 101 VAL A O 1
ATOM 757 N N . ASP A 1 102 ? -6.769 11.385 1.011 1.00 94.56 102 ASP A N 1
ATOM 758 C CA . ASP A 1 102 ? -7.887 10.635 1.609 1.00 94.56 102 ASP A CA 1
ATOM 759 C C . ASP A 1 102 ? -8.878 10.184 0.525 1.00 94.56 102 ASP A C 1
ATOM 761 O O . ASP A 1 102 ? -9.198 8.994 0.430 1.00 94.56 102 ASP A O 1
ATOM 765 N N . LYS A 1 103 ? -9.294 11.103 -0.357 1.00 95.00 103 LYS A N 1
ATOM 766 C CA . LYS A 1 103 ? -10.194 10.796 -1.475 1.00 95.00 103 LYS A CA 1
ATOM 767 C C . LYS A 1 103 ? -9.604 9.724 -2.393 1.00 95.00 103 LYS A C 1
ATOM 769 O O . LYS A 1 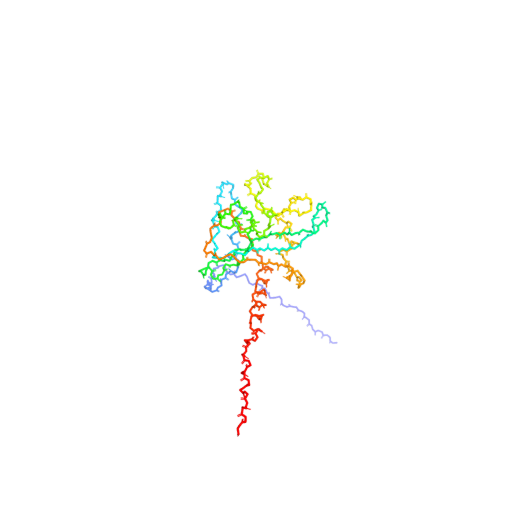103 ? -10.303 8.762 -2.728 1.00 95.00 103 LYS A O 1
ATOM 774 N N . ALA A 1 104 ? -8.334 9.862 -2.773 1.00 95.88 104 ALA A N 1
ATOM 775 C CA . ALA A 1 104 ? -7.641 8.887 -3.610 1.00 95.88 104 ALA A CA 1
ATOM 776 C C . ALA A 1 104 ? -7.532 7.517 -2.923 1.00 95.88 104 ALA A C 1
ATOM 778 O O . ALA A 1 104 ? -7.880 6.497 -3.515 1.00 95.88 104 ALA A O 1
ATOM 779 N N . VAL A 1 105 ? -7.152 7.479 -1.644 1.00 95.69 105 VAL A N 1
ATOM 780 C CA . VAL A 1 105 ? -7.053 6.248 -0.847 1.00 95.69 105 VAL A CA 1
ATOM 781 C C . VAL A 1 105 ? -8.405 5.543 -0.731 1.00 95.69 105 VAL A C 1
ATOM 783 O O . VAL A 1 105 ? -8.485 4.317 -0.882 1.00 95.69 105 VAL A O 1
ATOM 786 N N . ARG A 1 106 ? -9.491 6.285 -0.494 1.00 95.69 106 ARG A N 1
ATOM 787 C CA . ARG A 1 106 ? -10.844 5.713 -0.426 1.00 95.69 106 ARG A CA 1
ATOM 788 C C . ARG A 1 106 ? -11.283 5.137 -1.765 1.00 95.69 106 ARG A C 1
ATOM 790 O O . ARG A 1 106 ? -11.838 4.036 -1.779 1.00 95.69 106 ARG A O 1
ATOM 797 N N . ALA A 1 107 ? -11.007 5.832 -2.868 1.00 96.00 107 ALA A N 1
ATOM 798 C CA . ALA A 1 107 ? -11.302 5.349 -4.214 1.00 96.00 107 ALA A CA 1
ATOM 799 C C . ALA A 1 107 ? -10.489 4.085 -4.548 1.00 96.00 107 ALA A C 1
ATOM 801 O O . ALA A 1 107 ? -11.062 3.055 -4.912 1.00 96.00 107 ALA A O 1
ATOM 802 N N . PHE A 1 108 ? -9.174 4.128 -4.326 1.00 96.81 108 PHE A N 1
ATOM 803 C CA . PHE A 1 108 ? -8.240 3.033 -4.586 1.00 96.81 108 PHE A CA 1
ATOM 804 C C . PHE A 1 108 ? -8.575 1.765 -3.790 1.00 96.81 108 PHE A C 1
ATOM 806 O O . PHE A 1 108 ? -8.557 0.647 -4.317 1.00 96.81 108 PHE A O 1
ATOM 813 N N . SER A 1 109 ? -8.922 1.930 -2.510 1.00 96.81 109 SER A N 1
ATOM 814 C CA . SER A 1 109 ? -9.220 0.817 -1.606 1.00 96.81 109 SER A CA 1
ATOM 815 C C . SER A 1 109 ? -10.683 0.379 -1.601 1.00 96.81 109 SER A C 1
ATOM 817 O O . SER A 1 109 ? -11.011 -0.631 -0.974 1.00 96.81 109 SER A O 1
ATOM 819 N N . LYS A 1 110 ? -11.574 1.124 -2.269 1.00 95.75 110 LYS A N 1
ATOM 820 C CA . LYS A 1 110 ? -13.034 0.957 -2.171 1.00 95.75 110 LYS A CA 1
ATOM 821 C C . LYS A 1 110 ? -13.515 0.956 -0.710 1.00 95.75 110 LYS A C 1
ATOM 823 O O . LYS A 1 110 ? -14.324 0.119 -0.313 1.00 95.75 110 LYS A O 1
ATOM 828 N N . GLY A 1 111 ? -12.942 1.839 0.110 1.00 94.12 111 GLY A N 1
ATOM 829 C CA . GLY A 1 111 ? -13.242 1.964 1.543 1.00 94.12 111 GLY A CA 1
ATOM 830 C C . GLY A 1 111 ? -12.715 0.832 2.440 1.00 94.12 111 GLY A C 1
ATOM 831 O O . GLY A 1 111 ? -13.059 0.776 3.622 1.00 94.12 111 GLY A O 1
ATOM 832 N N . ARG A 1 112 ? -11.890 -0.085 1.913 1.00 95.75 112 ARG A N 1
ATOM 833 C CA . ARG A 1 112 ? -11.260 -1.168 2.698 1.00 95.75 112 ARG A CA 1
ATOM 834 C C . ARG A 1 112 ? -9.957 -0.754 3.366 1.00 95.75 112 ARG A C 1
ATOM 836 O O . ARG A 1 112 ? -9.467 -1.477 4.226 1.00 95.75 112 ARG A O 1
ATOM 843 N N . TRP A 1 113 ? -9.425 0.404 3.001 1.00 95.75 113 TRP A N 1
ATOM 844 C CA . TRP A 1 113 ? -8.407 1.090 3.770 1.00 95.75 113 TRP A CA 1
ATOM 845 C C . TRP A 1 113 ? -9.034 2.349 4.341 1.00 95.75 113 TRP A C 1
ATOM 847 O O . TRP A 1 113 ? -9.513 3.199 3.589 1.00 95.75 113 TRP A O 1
ATOM 857 N N . ARG A 1 114 ? -9.129 2.422 5.665 1.00 92.50 114 ARG A N 1
ATOM 858 C CA . ARG A 1 114 ? -9.853 3.496 6.343 1.00 92.50 114 ARG A CA 1
ATOM 859 C C . ARG A 1 114 ? -9.249 3.782 7.701 1.00 92.50 114 ARG A C 1
ATOM 861 O O . ARG A 1 114 ? -8.598 2.921 8.292 1.00 92.50 114 ARG A O 1
ATOM 868 N N . ASN A 1 115 ? -9.495 4.995 8.166 1.00 88.94 115 ASN A N 1
ATOM 869 C CA . ASN A 1 115 ? -9.047 5.455 9.461 1.00 88.94 115 ASN A CA 1
ATOM 870 C C . ASN A 1 115 ? -9.888 4.826 10.585 1.00 88.94 115 ASN A C 1
ATOM 872 O O . ASN A 1 115 ? -11.113 4.958 10.578 1.00 88.94 115 ASN A O 1
ATOM 876 N N . ASP A 1 116 ? -9.249 4.126 11.519 1.00 83.81 116 ASP A N 1
ATOM 877 C CA . ASP A 1 116 ? -9.899 3.487 12.663 1.00 83.81 116 ASP A CA 1
ATOM 878 C C . ASP A 1 116 ? -9.438 4.137 13.975 1.00 83.81 116 ASP A C 1
ATOM 880 O O . ASP A 1 116 ? -8.291 4.001 14.404 1.00 83.81 116 ASP A O 1
ATOM 884 N N . HIS A 1 117 ? -10.365 4.841 14.629 1.00 72.50 117 HIS A N 1
ATOM 885 C CA . HIS A 1 117 ? -10.152 5.561 15.889 1.00 72.50 117 HIS A CA 1
ATOM 886 C C . HIS A 1 117 ? -9.919 4.643 17.089 1.00 72.50 117 HIS A C 1
ATOM 888 O O . HIS A 1 117 ? -9.374 5.084 18.097 1.00 72.50 117 HIS A O 1
ATOM 894 N N . ARG A 1 118 ? -10.320 3.370 17.006 1.00 65.44 118 ARG A N 1
ATOM 895 C CA . ARG A 1 118 ? -10.131 2.395 18.090 1.00 65.44 118 ARG A CA 1
ATOM 896 C C . ARG A 1 118 ? -8.790 1.675 17.973 1.00 65.44 118 ARG A C 1
ATOM 898 O O . ARG A 1 118 ? -8.533 0.724 18.713 1.00 65.44 118 ARG A O 1
ATOM 905 N N . ALA A 1 119 ? -7.943 2.107 17.033 1.00 60.03 119 ALA A N 1
ATOM 906 C CA . ALA A 1 119 ? -6.770 1.354 16.651 1.00 60.03 119 ALA A CA 1
ATOM 907 C C . ALA A 1 119 ? -5.619 1.366 17.639 1.00 60.03 119 ALA A C 1
ATOM 909 O O . ALA A 1 119 ? -4.871 0.387 17.721 1.00 60.03 119 ALA A O 1
ATOM 910 N N . SER A 1 120 ? -5.508 2.441 18.404 1.00 56.31 120 SER A N 1
ATOM 911 C CA . SER A 1 120 ? -4.440 2.620 19.360 1.00 56.31 120 SER A CA 1
ATOM 912 C C . SER A 1 120 ? -4.977 3.234 20.648 1.00 56.31 120 SER A C 1
ATOM 914 O O . SER A 1 120 ? -5.846 4.100 20.645 1.00 56.31 120 SER A O 1
ATOM 916 N N . ARG A 1 121 ? -4.473 2.734 21.781 1.00 56.78 121 ARG A N 1
ATOM 917 C CA . ARG A 1 121 ? -4.809 3.235 23.124 1.00 56.78 121 ARG A CA 1
ATOM 918 C C . ARG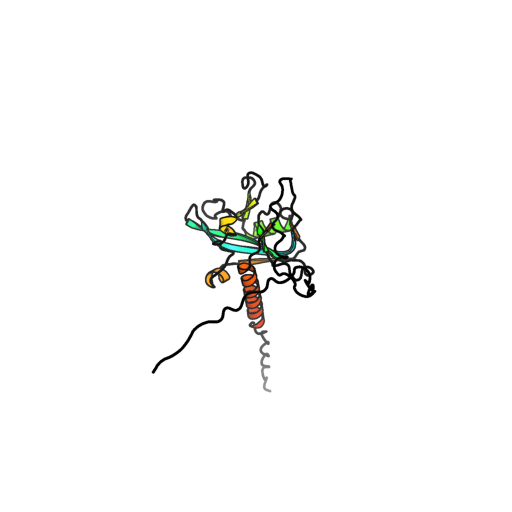 A 1 121 ? -4.095 4.550 23.456 1.00 56.78 121 ARG A C 1
ATOM 920 O O . ARG A 1 121 ? -4.436 5.188 24.444 1.00 56.78 121 ARG A O 1
ATOM 927 N N . THR A 1 122 ? -3.087 4.924 22.670 1.00 53.12 122 THR A N 1
ATOM 928 C CA . THR A 1 122 ? -2.173 6.050 22.945 1.00 53.12 122 THR A CA 1
ATOM 929 C C . THR A 1 122 ? -1.892 6.924 21.726 1.00 53.12 122 THR A C 1
ATOM 931 O O . THR A 1 122 ? -1.429 8.050 21.871 1.00 53.12 122 THR A O 1
ATOM 934 N N . SER A 1 123 ? -2.163 6.427 20.524 1.00 54.94 123 SER A N 1
ATOM 935 C CA . SER A 1 123 ? -2.105 7.160 19.259 1.00 54.94 123 SER A CA 1
ATOM 936 C C . SER A 1 123 ? -3.536 7.310 18.765 1.00 54.94 123 SER A C 1
ATOM 938 O O . SER A 1 123 ? -4.352 6.428 19.003 1.00 54.94 123 SER A O 1
ATOM 940 N N . GLY A 1 124 ? -3.858 8.418 18.108 1.00 60.75 124 GLY A N 1
ATOM 941 C CA . GLY A 1 124 ? -5.171 8.601 17.503 1.00 60.75 124 GLY A CA 1
ATOM 942 C C . GLY A 1 124 ? -5.489 7.555 16.429 1.00 60.75 124 GLY A C 1
ATOM 943 O O . GLY A 1 124 ? -4.853 6.510 16.300 1.00 60.75 124 GLY A O 1
ATOM 944 N N . ALA A 1 125 ? -6.505 7.868 15.643 1.00 65.50 125 ALA A N 1
ATOM 945 C CA . ALA A 1 125 ? -6.979 7.020 14.567 1.00 65.50 125 ALA A CA 1
ATOM 946 C C . ALA A 1 125 ? -5.848 6.618 13.605 1.00 65.50 125 ALA A C 1
ATOM 948 O O . ALA A 1 125 ? -5.004 7.453 13.283 1.00 65.50 125 ALA A O 1
ATOM 949 N N . LEU A 1 126 ? -5.813 5.345 13.194 1.00 84.31 126 LEU A N 1
ATOM 950 C CA . LEU A 1 126 ? -4.812 4.821 12.262 1.00 84.31 126 LEU A CA 1
ATOM 951 C C . LEU A 1 126 ? -5.465 4.291 10.989 1.00 84.31 126 LEU A C 1
ATOM 953 O O . LEU A 1 126 ? -6.495 3.615 11.030 1.00 84.31 126 LEU A O 1
ATOM 957 N N . TRP A 1 127 ? -4.823 4.535 9.851 1.00 91.19 127 TRP A N 1
ATOM 958 C CA . TRP A 1 127 ? -5.250 3.995 8.562 1.00 91.19 127 TRP A CA 1
ATOM 959 C C . TRP A 1 127 ? -4.930 2.507 8.426 1.00 91.19 127 TRP A C 1
ATOM 961 O O . TRP A 1 127 ? -3.788 2.129 8.175 1.00 91.19 127 TRP A O 1
ATOM 971 N N . LEU A 1 128 ? -5.954 1.654 8.505 1.00 93.94 128 LEU A N 1
ATOM 972 C CA . LEU A 1 128 ? -5.787 0.199 8.535 1.00 93.94 128 LEU A CA 1
ATOM 973 C C . LEU A 1 128 ? -6.583 -0.530 7.457 1.00 93.94 128 LEU A C 1
ATOM 975 O O . LEU A 1 128 ? -7.692 -0.138 7.071 1.00 93.94 128 LEU A O 1
ATOM 979 N N . SER A 1 129 ? -5.991 -1.614 6.959 1.00 96.12 129 SER A N 1
ATOM 980 C CA . SER A 1 129 ? -6.656 -2.505 6.013 1.00 96.12 129 SER A CA 1
ATOM 981 C C . SER A 1 129 ? -7.747 -3.301 6.729 1.00 96.12 129 SER A C 1
ATOM 983 O O . SER A 1 129 ? -7.577 -3.710 7.874 1.00 96.12 129 SER A O 1
ATOM 985 N N . HIS A 1 130 ? -8.860 -3.545 6.048 1.00 96.38 130 HIS A N 1
ATOM 986 C CA . HIS A 1 130 ? -9.975 -4.337 6.558 1.00 96.38 130 HIS A CA 1
ATOM 987 C C . HIS A 1 130 ? -10.289 -5.483 5.603 1.00 96.38 130 HIS A C 1
ATOM 989 O O . HIS A 1 130 ? -10.274 -5.320 4.379 1.00 96.38 130 HIS A O 1
ATOM 995 N N . CYS A 1 131 ? -10.580 -6.654 6.167 1.00 97.06 131 CYS A N 1
ATOM 996 C CA . CYS A 1 131 ? -10.879 -7.844 5.391 1.00 97.06 131 CYS A CA 1
ATOM 997 C C . CYS A 1 131 ? -12.115 -7.633 4.505 1.00 97.06 131 CYS A C 1
ATOM 999 O O . CYS A 1 131 ? -13.184 -7.270 4.981 1.00 97.06 131 CYS A O 1
ATOM 1001 N N . ALA A 1 132 ? -12.020 -7.949 3.216 1.00 97.06 132 ALA A N 1
ATOM 1002 C CA . ALA A 1 132 ? -13.159 -7.846 2.308 1.00 97.06 132 ALA A CA 1
ATOM 1003 C C . ALA A 1 132 ? -14.318 -8.805 2.651 1.00 97.06 132 ALA A C 1
ATOM 1005 O O . ALA A 1 132 ? -15.445 -8.545 2.236 1.00 97.06 132 ALA A O 1
ATOM 1006 N N . ARG A 1 133 ? -14.047 -9.899 3.384 1.00 97.19 133 ARG A N 1
ATOM 1007 C CA . ARG A 1 133 ? -15.025 -10.949 3.712 1.00 97.19 133 ARG A CA 1
ATOM 1008 C C . ARG A 1 133 ? -15.666 -10.771 5.087 1.00 97.19 133 ARG A C 1
ATOM 1010 O O . ARG A 1 133 ? -16.884 -10.747 5.173 1.00 97.19 133 ARG A O 1
ATOM 1017 N N . CYS A 1 134 ? -14.863 -10.690 6.148 1.00 96.81 134 CYS A N 1
ATOM 1018 C CA . CYS A 1 134 ? -15.367 -10.590 7.525 1.00 96.81 134 CYS A CA 1
ATOM 1019 C C . CYS A 1 134 ? -15.223 -9.189 8.132 1.00 96.81 134 CYS A C 1
ATOM 1021 O O . CYS A 1 134 ? -15.520 -9.015 9.306 1.00 96.81 134 CYS A O 1
ATOM 1023 N N . ASP A 1 135 ? -14.716 -8.218 7.365 1.00 96.06 135 ASP A N 1
ATOM 1024 C CA . ASP A 1 135 ? -14.447 -6.839 7.801 1.00 96.06 135 ASP A CA 1
ATOM 1025 C C . ASP A 1 135 ? -13.511 -6.710 9.015 1.00 96.06 135 ASP A C 1
ATOM 1027 O O . ASP A 1 135 ? -13.317 -5.618 9.541 1.00 96.06 135 ASP A O 1
ATOM 1031 N N . ALA A 1 136 ? -12.856 -7.807 9.412 1.00 95.19 136 ALA A N 1
ATOM 1032 C CA . ALA A 1 136 ? -11.848 -7.789 10.455 1.00 95.19 136 ALA A CA 1
ATOM 1033 C C . ALA A 1 136 ? -10.736 -6.802 10.106 1.00 95.19 136 ALA A C 1
ATOM 1035 O O . ALA A 1 136 ? -10.213 -6.790 8.984 1.00 95.19 136 ALA A O 1
ATOM 1036 N N . ARG A 1 137 ? -10.363 -6.003 11.100 1.00 94.12 137 ARG A N 1
ATOM 1037 C CA . ARG A 1 137 ? -9.214 -5.116 11.033 1.00 94.12 137 ARG A CA 1
ATOM 1038 C C . ARG A 1 137 ? -7.932 -5.931 10.893 1.00 94.12 137 ARG A C 1
ATOM 1040 O O . ARG A 1 137 ? -7.756 -6.955 11.551 1.00 94.12 137 ARG A O 1
ATOM 1047 N N . LEU A 1 138 ? -7.044 -5.456 10.032 1.00 93.62 138 LEU A N 1
ATOM 1048 C CA . LEU A 1 138 ? -5.727 -6.026 9.801 1.00 93.62 138 LEU A CA 1
ATOM 1049 C C . LEU A 1 138 ? -4.694 -5.020 10.294 1.00 93.62 138 LEU A C 1
ATOM 1051 O O . LEU A 1 138 ? -4.637 -3.890 9.801 1.00 93.62 138 LEU A O 1
ATOM 1055 N N . ASP A 1 139 ? -3.919 -5.424 11.293 1.00 90.25 139 ASP A N 1
ATOM 1056 C CA . ASP A 1 139 ? -2.935 -4.556 11.928 1.00 90.25 139 ASP A CA 1
ATOM 1057 C C . ASP A 1 139 ? -1.786 -4.188 10.988 1.00 90.25 139 ASP A C 1
ATOM 1059 O O . ASP A 1 139 ? -1.468 -4.915 10.044 1.00 90.25 139 ASP A O 1
ATOM 1063 N N . GLU A 1 140 ? -1.130 -3.059 11.270 1.00 89.25 140 GLU A N 1
ATOM 1064 C CA . GLU A 1 140 ? 0.034 -2.624 10.491 1.00 89.25 140 GLU A CA 1
ATOM 1065 C C . GLU A 1 140 ? 1.148 -3.663 10.486 1.00 89.25 140 GLU A C 1
ATOM 1067 O O . GLU A 1 140 ? 1.820 -3.820 9.477 1.00 89.25 140 GLU A O 1
ATOM 1072 N N . ASP A 1 141 ? 1.352 -4.393 11.582 1.00 90.25 141 ASP A N 1
ATOM 1073 C CA . ASP A 1 141 ? 2.421 -5.390 11.643 1.00 90.25 141 ASP A CA 1
ATOM 1074 C C . ASP A 1 141 ? 2.109 -6.599 10.742 1.00 90.25 141 ASP A C 1
ATOM 1076 O O . ASP A 1 141 ? 3.021 -7.212 10.194 1.00 90.25 141 ASP A O 1
ATOM 1080 N N . PHE A 1 142 ? 0.829 -6.891 10.476 1.00 92.81 142 PHE A N 1
ATOM 1081 C CA . PHE A 1 142 ? 0.438 -7.887 9.474 1.00 92.81 142 PHE A CA 1
ATOM 1082 C C . PHE A 1 142 ? 0.718 -7.402 8.043 1.00 92.81 142 PHE A C 1
ATOM 1084 O O . PHE A 1 142 ? 1.111 -8.188 7.181 1.00 92.81 142 PHE A O 1
ATOM 1091 N N . THR A 1 143 ? 0.514 -6.113 7.756 1.00 92.31 143 THR A N 1
ATOM 1092 C CA . THR A 1 143 ? 0.687 -5.571 6.399 1.00 92.31 143 THR A CA 1
ATOM 1093 C C . THR A 1 143 ? 2.133 -5.163 6.089 1.00 92.31 143 THR A C 1
ATOM 1095 O O . THR A 1 143 ? 2.622 -5.436 4.992 1.00 92.31 143 THR A O 1
ATOM 1098 N N . LEU A 1 144 ? 2.823 -4.531 7.039 1.00 92.62 144 LEU A N 1
ATOM 1099 C CA . LEU A 1 144 ? 4.145 -3.902 6.899 1.00 92.62 144 LEU A CA 1
ATOM 1100 C C . LEU A 1 144 ? 5.276 -4.664 7.618 1.00 92.62 144 LEU A C 1
ATOM 1102 O O . LEU A 1 144 ? 6.455 -4.326 7.443 1.00 92.62 144 LEU A O 1
ATOM 1106 N N . GLY A 1 145 ? 4.937 -5.664 8.437 1.00 90.50 145 GLY A N 1
ATOM 1107 C CA . GLY A 1 145 ? 5.904 -6.479 9.170 1.00 90.50 145 GLY A CA 1
ATOM 1108 C C . GLY A 1 145 ? 6.757 -7.374 8.272 1.00 90.50 145 GLY A C 1
ATOM 1109 O O . GLY A 1 145 ? 6.657 -7.355 7.044 1.00 90.50 145 GLY A O 1
ATOM 1110 N N . ASP A 1 146 ? 7.627 -8.159 8.902 1.00 87.75 146 ASP A N 1
ATOM 1111 C CA . ASP A 1 146 ? 8.688 -8.927 8.237 1.00 87.75 146 ASP A CA 1
ATOM 1112 C C . ASP A 1 146 ? 8.171 -9.950 7.218 1.00 87.75 146 ASP A C 1
ATOM 1114 O O . ASP A 1 146 ? 8.787 -10.139 6.161 1.00 87.75 146 ASP A O 1
ATOM 1118 N N . ASP A 1 147 ? 7.008 -10.532 7.499 1.00 87.94 147 ASP A N 1
ATOM 1119 C CA . ASP A 1 147 ? 6.310 -11.485 6.631 1.00 87.94 147 ASP A CA 1
ATOM 1120 C C . ASP A 1 147 ? 5.094 -10.864 5.924 1.00 87.94 147 ASP A C 1
ATOM 1122 O O . ASP A 1 147 ? 4.288 -11.556 5.297 1.00 87.94 147 ASP A O 1
ATOM 1126 N N . GLY A 1 148 ? 4.976 -9.537 5.999 1.00 91.75 148 GLY A N 1
ATOM 1127 C CA . GLY A 1 148 ? 3.927 -8.781 5.343 1.00 91.75 148 GLY A CA 1
ATOM 1128 C C . GLY A 1 148 ? 4.053 -8.808 3.813 1.00 91.75 148 GLY A C 1
ATOM 1129 O O . GLY A 1 148 ? 5.144 -8.954 3.248 1.00 91.75 148 GLY A O 1
ATOM 1130 N N . PRO A 1 149 ? 2.942 -8.615 3.087 1.00 93.88 149 PRO A N 1
ATOM 1131 C CA . PRO A 1 149 ? 2.931 -8.665 1.626 1.00 93.88 149 PRO A CA 1
ATOM 1132 C C . PRO A 1 149 ? 3.732 -7.540 0.958 1.00 93.88 149 PRO A C 1
ATOM 1134 O O . PRO A 1 149 ? 4.089 -7.670 -0.212 1.00 93.88 149 PRO A O 1
ATOM 1137 N N . PHE A 1 150 ? 4.056 -6.469 1.687 1.00 95.19 150 PHE A N 1
ATOM 1138 C CA . PHE A 1 150 ? 4.935 -5.389 1.231 1.00 95.19 150 PHE A CA 1
ATOM 1139 C C . PHE A 1 150 ? 6.401 -5.618 1.627 1.00 95.19 150 PHE A C 1
ATOM 1141 O O . PHE A 1 150 ? 7.144 -4.675 1.886 1.00 95.19 150 PHE A O 1
ATOM 1148 N N . ARG A 1 151 ? 6.834 -6.880 1.682 1.00 92.75 151 ARG A N 1
ATOM 1149 C CA . ARG A 1 151 ? 8.247 -7.279 1.714 1.00 92.75 151 ARG A CA 1
ATOM 1150 C C . ARG A 1 151 ? 8.497 -8.402 0.707 1.00 92.75 151 ARG A C 1
ATOM 1152 O O . ARG A 1 151 ? 8.750 -9.546 1.088 1.00 92.75 151 ARG A O 1
ATOM 1159 N N . PRO A 1 152 ? 8.375 -8.114 -0.600 1.00 92.50 152 PRO A N 1
ATOM 1160 C CA . PRO A 1 152 ? 8.384 -9.150 -1.620 1.00 92.50 152 PRO A CA 1
ATOM 1161 C C . PRO A 1 152 ? 9.775 -9.787 -1.760 1.00 92.50 152 PRO A C 1
ATOM 1163 O O . PRO A 1 152 ? 10.722 -9.165 -2.242 1.00 92.50 152 PRO A O 1
ATOM 1166 N N . ARG A 1 153 ? 9.883 -11.069 -1.404 1.00 89.31 153 ARG A N 1
ATOM 1167 C CA . ARG A 1 153 ? 11.113 -11.871 -1.530 1.00 89.31 153 ARG A CA 1
ATOM 1168 C C . ARG A 1 153 ? 11.151 -12.650 -2.846 1.00 89.31 153 ARG A C 1
ATOM 1170 O O . ARG A 1 153 ? 12.214 -12.869 -3.413 1.00 89.31 153 ARG A O 1
ATOM 1177 N N . LEU A 1 154 ? 9.980 -13.035 -3.357 1.00 92.19 154 LEU A N 1
ATOM 1178 C CA . LEU A 1 154 ? 9.831 -13.877 -4.547 1.00 92.19 154 LEU A CA 1
ATOM 1179 C C . LEU A 1 154 ? 9.232 -13.101 -5.725 1.00 92.19 154 LEU A C 1
ATOM 1181 O O . LEU A 1 154 ? 8.396 -12.217 -5.538 1.00 92.19 154 LEU A O 1
ATOM 1185 N N . TYR A 1 155 ? 9.564 -13.503 -6.955 1.00 91.69 155 TYR A N 1
ATOM 1186 C CA . TYR A 1 155 ? 9.019 -12.894 -8.178 1.00 91.69 155 TYR A CA 1
ATOM 1187 C C . TYR A 1 155 ? 7.482 -12.842 -8.183 1.00 91.69 155 TYR A C 1
ATOM 1189 O O . TYR A 1 155 ? 6.894 -11.793 -8.439 1.00 91.69 155 TYR A O 1
ATOM 1197 N N . LYS A 1 156 ? 6.820 -13.943 -7.798 1.00 92.88 156 LYS A N 1
ATOM 1198 C CA . LYS A 1 156 ? 5.351 -14.010 -7.698 1.00 92.88 156 LYS A CA 1
ATOM 1199 C C . LYS A 1 156 ? 4.756 -12.958 -6.752 1.00 92.88 156 LYS A C 1
ATOM 1201 O O . LYS A 1 156 ? 3.681 -12.439 -7.025 1.00 92.88 156 LYS A O 1
ATOM 1206 N N . GLN A 1 157 ? 5.459 -12.617 -5.670 1.00 92.69 157 GLN A N 1
ATOM 1207 C CA . GLN A 1 157 ? 5.031 -11.573 -4.734 1.00 92.69 157 GLN A CA 1
ATOM 1208 C C . GLN A 1 157 ? 5.220 -10.187 -5.355 1.00 92.69 157 GLN A C 1
ATOM 1210 O O . GLN A 1 157 ? 4.310 -9.370 -5.291 1.00 92.69 157 GLN A O 1
ATOM 1215 N N . ARG A 1 158 ? 6.351 -9.949 -6.037 1.00 94.19 158 ARG A N 1
ATOM 1216 C CA . ARG A 1 158 ? 6.627 -8.679 -6.733 1.00 94.19 158 ARG A CA 1
ATOM 1217 C C . ARG A 1 158 ? 5.559 -8.345 -7.772 1.00 94.19 158 ARG A C 1
ATOM 1219 O O . ARG A 1 158 ? 5.093 -7.214 -7.822 1.00 94.19 158 ARG A O 1
ATOM 1226 N N . VAL A 1 159 ? 5.143 -9.333 -8.566 1.00 94.06 159 VAL A N 1
ATOM 1227 C CA . VAL A 1 159 ? 4.100 -9.167 -9.596 1.00 94.06 159 VAL A CA 1
ATOM 1228 C C . VAL A 1 159 ? 2.702 -8.987 -8.991 1.00 94.06 159 VAL A C 1
ATOM 1230 O O . VAL A 1 159 ? 1.833 -8.392 -9.624 1.00 94.06 159 VAL A O 1
ATOM 1233 N N . ALA A 1 160 ? 2.464 -9.494 -7.778 1.00 94.56 160 ALA A N 1
ATOM 1234 C CA . ALA A 1 160 ? 1.166 -9.390 -7.114 1.00 94.56 160 ALA A CA 1
ATOM 1235 C C . ALA A 1 160 ? 0.895 -8.001 -6.512 1.00 94.56 160 ALA A C 1
ATOM 1237 O O . ALA A 1 160 ? -0.269 -7.676 -6.256 1.00 94.56 160 ALA A O 1
ATOM 1238 N N . ILE A 1 161 ? 1.939 -7.200 -6.278 1.00 96.88 161 ILE A N 1
ATOM 1239 C CA . ILE A 1 161 ? 1.805 -5.828 -5.787 1.00 96.88 161 ILE A CA 1
ATOM 1240 C C . ILE A 1 161 ? 1.403 -4.927 -6.954 1.00 96.88 161 ILE A C 1
ATOM 1242 O O . ILE A 1 161 ? 2.069 -4.877 -7.987 1.00 96.88 161 ILE A O 1
ATOM 1246 N N . LYS A 1 162 ? 0.299 -4.207 -6.771 1.00 96.19 162 LYS A N 1
ATOM 1247 C CA . LYS A 1 162 ? -0.192 -3.162 -7.669 1.00 96.19 162 LYS A CA 1
ATOM 1248 C C . LYS A 1 162 ? 0.060 -1.798 -7.049 1.00 96.19 162 LYS A C 1
ATOM 1250 O O . LYS A 1 162 ? 0.062 -1.675 -5.824 1.00 96.19 162 LYS A O 1
ATOM 1255 N N . MET A 1 163 ? 0.212 -0.791 -7.897 1.00 95.50 163 MET A N 1
ATOM 1256 C CA . MET A 1 163 ? 0.510 0.570 -7.479 1.00 95.50 163 MET A CA 1
ATOM 1257 C C . MET A 1 163 ? -0.303 1.589 -8.267 1.00 95.50 163 MET A C 1
ATOM 1259 O O . MET A 1 163 ? -0.528 1.411 -9.462 1.00 95.50 163 MET A O 1
ATOM 1263 N N . GLU A 1 164 ? -0.687 2.663 -7.588 1.00 95.88 164 GLU A N 1
ATOM 1264 C CA . GLU A 1 164 ? -1.171 3.906 -8.179 1.00 95.88 164 GLU A CA 1
ATOM 1265 C C . GLU A 1 164 ? -0.287 5.067 -7.706 1.00 95.88 164 GLU A C 1
ATOM 1267 O O . GLU A 1 164 ? 0.127 5.103 -6.545 1.00 95.88 164 GLU A O 1
ATOM 1272 N N . ARG A 1 165 ? 0.043 5.978 -8.623 1.00 94.94 165 ARG A N 1
ATOM 1273 C CA . ARG A 1 165 ? 0.915 7.132 -8.378 1.00 94.94 165 ARG A CA 1
ATOM 1274 C C . ARG A 1 165 ? 0.070 8.377 -8.152 1.00 94.94 165 ARG A C 1
ATOM 1276 O O . ARG A 1 165 ? -0.778 8.692 -8.984 1.00 94.94 165 ARG A O 1
ATOM 1283 N N . LEU A 1 166 ? 0.333 9.086 -7.061 1.00 94.94 166 LEU A N 1
ATOM 1284 C CA . LEU A 1 166 ? -0.244 10.392 -6.771 1.00 94.94 166 LEU A CA 1
ATOM 1285 C C . LEU A 1 166 ? 0.867 11.444 -6.855 1.00 94.94 166 LEU A C 1
ATOM 1287 O O . LEU A 1 166 ? 1.775 11.410 -6.020 1.00 94.94 166 LEU A O 1
ATOM 1291 N N . PRO A 1 167 ? 0.826 12.352 -7.846 1.00 92.50 167 PRO A N 1
ATOM 1292 C CA . PRO A 1 167 ? 1.780 13.450 -7.940 1.00 92.50 167 PRO A CA 1
ATOM 1293 C C . PRO A 1 167 ? 1.442 14.539 -6.915 1.00 92.50 167 PRO A C 1
ATOM 1295 O O . PRO A 1 167 ? 0.280 14.916 -6.779 1.00 92.50 167 PRO A O 1
ATOM 1298 N N . GLY A 1 168 ? 2.458 15.028 -6.207 1.00 84.44 168 GLY A N 1
ATOM 1299 C CA . GLY A 1 168 ? 2.361 16.041 -5.154 1.00 84.44 168 GLY A CA 1
ATOM 1300 C C . GLY A 1 168 ? 3.321 17.210 -5.375 1.00 84.44 168 GLY A C 1
ATOM 1301 O O . GLY A 1 168 ? 3.994 17.282 -6.409 1.00 84.44 168 GLY A O 1
ATOM 1302 N N . PRO A 1 169 ? 3.363 18.150 -4.420 1.00 89.19 169 PRO A N 1
ATOM 1303 C CA . PRO A 1 169 ? 3.841 17.850 -3.067 1.00 89.19 169 PRO A CA 1
ATOM 1304 C C . PRO A 1 169 ? 2.736 17.541 -2.049 1.00 89.19 169 PRO A C 1
ATOM 1306 O O . PRO A 1 169 ? 1.653 18.113 -2.096 1.00 89.19 169 PRO A O 1
ATOM 1309 N N . PHE A 1 170 ? 3.047 16.677 -1.081 1.00 90.69 170 PHE A N 1
ATOM 1310 C CA . PHE A 1 170 ? 2.174 16.326 0.037 1.00 90.69 170 PHE A CA 1
ATOM 1311 C C . PHE A 1 170 ? 2.886 16.483 1.378 1.00 90.69 170 PHE A C 1
ATOM 1313 O O . PHE A 1 170 ? 4.050 16.103 1.531 1.00 90.69 170 PHE A O 1
ATOM 1320 N N . VAL A 1 171 ? 2.128 16.958 2.365 1.00 89.44 171 VAL A N 1
ATOM 1321 C CA . VAL A 1 171 ? 2.537 17.061 3.768 1.00 89.44 171 VAL A CA 1
ATOM 1322 C C . VAL A 1 171 ? 1.719 16.073 4.591 1.00 89.44 171 VAL A C 1
ATOM 1324 O O . VAL A 1 171 ? 0.490 16.143 4.605 1.00 89.44 171 VAL A O 1
ATOM 1327 N N . LEU A 1 172 ? 2.385 15.135 5.264 1.00 87.69 172 LEU A N 1
ATOM 1328 C CA . LEU A 1 172 ? 1.736 14.103 6.072 1.00 87.69 172 LEU A CA 1
ATOM 1329 C C . LEU A 1 172 ? 2.071 14.281 7.554 1.00 87.69 172 LEU A C 1
ATOM 1331 O O . LEU A 1 172 ? 3.119 13.842 8.036 1.00 87.69 172 LEU A O 1
ATOM 1335 N N . ASP A 1 173 ? 1.144 14.897 8.284 1.00 83.94 173 ASP A N 1
ATOM 1336 C CA . ASP A 1 173 ? 1.263 15.105 9.725 1.00 83.94 173 ASP A CA 1
ATOM 1337 C C . ASP A 1 173 ? 1.069 13.800 10.506 1.00 83.94 173 ASP A C 1
ATOM 1339 O O . ASP A 1 173 ? 0.073 13.085 10.357 1.00 83.94 173 ASP A O 1
ATOM 1343 N N . GLY A 1 174 ? 2.021 13.501 11.392 1.00 79.94 174 GLY A N 1
ATOM 1344 C CA . GLY A 1 174 ? 1.954 12.342 12.286 1.00 79.94 174 GLY A CA 1
ATOM 1345 C C . GLY A 1 174 ? 2.233 10.990 11.623 1.00 79.94 174 GLY A C 1
ATOM 1346 O O . GLY A 1 174 ? 2.240 9.983 12.326 1.00 79.94 174 GLY A O 1
ATOM 1347 N N . ALA A 1 175 ? 2.499 10.952 10.313 1.00 87.38 175 ALA A N 1
ATOM 1348 C CA . ALA A 1 175 ? 3.001 9.757 9.645 1.00 87.38 175 ALA A CA 1
ATOM 1349 C C . ALA A 1 175 ? 4.450 9.463 10.064 1.00 87.38 175 ALA A C 1
ATOM 1351 O O . ALA A 1 175 ? 5.229 10.363 10.370 1.00 87.38 175 ALA A O 1
ATOM 1352 N N . GLN A 1 176 ? 4.825 8.187 10.051 1.00 87.56 176 GLN A N 1
ATOM 1353 C CA . GLN A 1 176 ? 6.182 7.738 10.342 1.00 87.56 176 GLN A CA 1
ATOM 1354 C C . GLN A 1 176 ? 6.773 7.034 9.128 1.00 87.56 176 GLN A C 1
ATOM 1356 O O . GLN A 1 176 ? 6.106 6.228 8.473 1.00 87.56 176 GLN A O 1
ATOM 1361 N N . ARG A 1 177 ? 8.049 7.309 8.853 1.00 86.94 177 ARG A N 1
ATOM 1362 C CA . ARG A 1 177 ? 8.816 6.597 7.832 1.00 86.94 177 ARG A CA 1
ATOM 1363 C C . ARG A 1 177 ? 9.256 5.238 8.372 1.00 86.94 177 ARG A C 1
ATOM 1365 O O . ARG A 1 177 ? 9.821 5.144 9.457 1.00 86.94 177 ARG A O 1
ATOM 1372 N N . LEU A 1 178 ? 9.008 4.191 7.596 1.00 87.88 178 LEU A N 1
ATOM 1373 C CA . LEU A 1 178 ? 9.485 2.835 7.831 1.00 87.88 178 LEU A CA 1
ATOM 1374 C C . LEU A 1 178 ? 10.430 2.441 6.685 1.00 87.88 178 LEU A C 1
ATOM 1376 O O . LEU A 1 178 ? 9.955 2.176 5.571 1.00 87.88 178 LEU A O 1
ATOM 1380 N N . PRO A 1 179 ? 11.754 2.405 6.924 1.00 85.44 179 PRO A N 1
ATOM 1381 C CA . PRO A 1 179 ? 12.715 1.918 5.942 1.00 85.44 179 PRO A CA 1
ATOM 1382 C C . PRO A 1 179 ? 12.353 0.508 5.465 1.00 85.44 179 PRO A C 1
ATOM 1384 O O . PRO A 1 179 ? 12.069 -0.378 6.271 1.00 85.44 179 PRO A O 1
ATOM 1387 N N . ASN A 1 180 ? 12.337 0.295 4.148 1.00 85.62 180 ASN A N 1
ATOM 1388 C CA . ASN A 1 180 ? 11.980 -0.996 3.562 1.00 85.62 180 ASN A CA 1
ATOM 1389 C C . ASN A 1 180 ? 12.759 -1.235 2.259 1.00 85.62 180 ASN A C 1
ATOM 1391 O O . ASN A 1 180 ? 12.291 -0.924 1.162 1.00 85.62 180 ASN A O 1
ATOM 1395 N N . LEU A 1 181 ? 13.960 -1.809 2.393 1.00 87.88 181 LEU A N 1
ATOM 1396 C CA . LEU A 1 181 ? 14.828 -2.155 1.261 1.00 87.88 181 LEU A CA 1
ATOM 1397 C C . LEU A 1 181 ? 14.154 -3.093 0.239 1.00 87.88 181 LEU A C 1
ATOM 1399 O O . LEU A 1 181 ? 14.261 -2.821 -0.956 1.00 87.88 181 LEU A O 1
ATOM 1403 N N . PRO A 1 182 ? 13.408 -4.147 0.640 1.00 90.62 182 PRO A N 1
ATOM 1404 C CA . PRO A 1 182 ? 12.669 -4.967 -0.322 1.00 90.62 182 PRO A CA 1
ATOM 1405 C C . PRO A 1 182 ? 11.723 -4.168 -1.222 1.00 90.62 182 PRO A C 1
ATOM 1407 O O . PRO A 1 182 ? 11.612 -4.456 -2.414 1.00 90.62 182 PRO A O 1
ATOM 1410 N N . MET A 1 183 ? 11.042 -3.166 -0.666 1.00 92.12 183 MET A N 1
ATOM 1411 C CA . MET A 1 183 ? 10.118 -2.328 -1.423 1.00 92.12 183 MET A CA 1
ATOM 1412 C C . MET A 1 183 ? 10.818 -1.303 -2.312 1.00 92.12 183 MET A C 1
ATOM 1414 O O . MET A 1 183 ? 10.324 -1.033 -3.403 1.00 92.12 183 MET A O 1
ATOM 1418 N N . LEU A 1 184 ? 11.982 -0.802 -1.897 1.00 88.75 184 LEU A N 1
ATOM 1419 C CA . LEU A 1 184 ? 12.876 -0.021 -2.756 1.00 88.75 184 LEU A CA 1
ATOM 1420 C C . LEU A 1 184 ? 13.299 -0.829 -3.989 1.00 88.75 184 LEU A C 1
ATOM 1422 O O . LEU A 1 184 ? 13.023 -0.432 -5.118 1.00 88.75 184 LEU A O 1
ATOM 1426 N N . SER A 1 185 ? 13.856 -2.025 -3.777 1.00 89.62 185 SER A N 1
ATOM 1427 C CA . SER A 1 185 ? 14.249 -2.911 -4.880 1.00 89.62 185 SER A CA 1
ATOM 1428 C C . SER A 1 185 ? 13.061 -3.324 -5.755 1.00 89.62 185 SER A C 1
ATOM 1430 O O . SER A 1 185 ? 13.209 -3.545 -6.958 1.00 89.62 185 SER A O 1
ATOM 1432 N N . TRP A 1 186 ? 11.868 -3.458 -5.166 1.00 93.75 186 TRP A N 1
ATOM 1433 C CA . TRP A 1 186 ? 10.640 -3.699 -5.918 1.00 93.75 186 TRP A CA 1
ATOM 1434 C C . TRP A 1 186 ? 10.258 -2.504 -6.798 1.00 93.75 186 TRP A C 1
ATOM 1436 O O . TRP A 1 186 ? 9.883 -2.720 -7.949 1.00 93.75 186 TRP A O 1
ATOM 1446 N N . LEU A 1 187 ? 10.373 -1.272 -6.296 1.00 92.56 187 LEU A N 1
ATOM 1447 C CA . LEU A 1 187 ? 10.047 -0.062 -7.049 1.00 92.56 187 LEU A CA 1
ATOM 1448 C C . LEU A 1 187 ? 10.975 0.109 -8.258 1.00 92.56 187 LEU A C 1
ATOM 1450 O O . LEU A 1 187 ? 10.494 0.380 -9.359 1.00 92.56 187 LEU A O 1
ATOM 1454 N N . ASP A 1 188 ? 12.277 -0.128 -8.086 1.00 91.31 188 ASP A N 1
ATOM 1455 C CA . ASP A 1 188 ? 13.250 -0.092 -9.186 1.00 91.31 188 ASP A CA 1
ATOM 1456 C C . ASP A 1 188 ? 12.910 -1.115 -10.271 1.00 91.31 188 ASP A C 1
ATOM 1458 O O . ASP A 1 188 ? 12.849 -0.786 -11.460 1.00 91.31 188 ASP A O 1
ATOM 1462 N N . TRP A 1 189 ? 12.613 -2.349 -9.854 1.00 92.69 189 TRP A N 1
ATOM 1463 C CA . 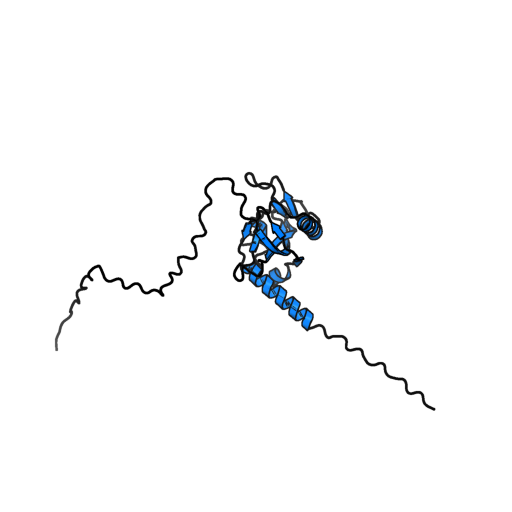TRP A 1 189 ? 12.167 -3.414 -10.749 1.00 92.69 189 TRP A CA 1
ATOM 1464 C C . TRP A 1 189 ? 10.864 -3.053 -11.477 1.00 92.69 189 TRP A C 1
ATOM 1466 O O . TRP A 1 189 ? 10.751 -3.277 -12.684 1.00 92.69 189 TRP A O 1
ATOM 1476 N N . HIS A 1 190 ? 9.887 -2.486 -10.764 1.00 93.12 190 HIS A N 1
ATOM 1477 C CA . HIS A 1 190 ? 8.610 -2.068 -11.337 1.00 93.12 190 HIS A CA 1
ATOM 1478 C C . HIS A 1 190 ? 8.827 -0.989 -12.406 1.00 93.12 190 HIS A C 1
ATOM 1480 O O . HIS A 1 190 ? 8.323 -1.107 -13.522 1.00 93.12 190 HIS A O 1
ATOM 1486 N N . ASN A 1 191 ? 9.622 0.035 -12.094 1.00 91.69 191 ASN A N 1
ATOM 1487 C CA . ASN A 1 191 ? 9.921 1.130 -13.013 1.00 91.69 191 ASN A CA 1
ATOM 1488 C C . ASN A 1 191 ? 10.696 0.654 -14.247 1.00 91.69 191 ASN A C 1
ATOM 1490 O O . ASN A 1 191 ? 10.402 1.087 -15.359 1.00 91.69 191 ASN A O 1
ATOM 1494 N N . ASP A 1 192 ? 11.656 -0.259 -14.084 1.00 92.56 192 ASP A N 1
ATOM 1495 C CA . ASP A 1 192 ? 12.379 -0.851 -15.212 1.00 92.56 192 ASP A CA 1
ATOM 1496 C C . ASP A 1 192 ? 11.462 -1.638 -16.149 1.00 92.56 192 ASP A C 1
ATOM 1498 O O . ASP A 1 192 ? 11.537 -1.503 -17.373 1.00 92.56 192 ASP A O 1
ATOM 1502 N N . ARG A 1 193 ? 10.543 -2.414 -15.573 1.00 92.12 193 ARG A N 1
ATOM 1503 C CA . ARG A 1 193 ? 9.561 -3.177 -16.338 1.00 92.12 193 ARG A CA 1
ATOM 1504 C C . ARG A 1 193 ? 8.623 -2.269 -17.133 1.00 92.12 193 ARG A C 1
ATOM 1506 O O . ARG A 1 193 ? 8.400 -2.542 -18.311 1.00 92.12 193 ARG A O 1
ATOM 1513 N N . GLU A 1 194 ? 8.105 -1.207 -16.519 1.00 88.81 194 GLU A N 1
ATOM 1514 C CA . GLU A 1 194 ? 7.262 -0.215 -17.201 1.00 88.81 194 GLU A CA 1
ATOM 1515 C C . GLU A 1 194 ? 8.021 0.444 -18.360 1.00 88.81 194 GLU A C 1
ATOM 1517 O O . GLU A 1 194 ? 7.539 0.447 -19.494 1.00 88.81 194 GLU A O 1
ATOM 1522 N N . ARG A 1 195 ? 9.260 0.907 -18.131 1.00 90.19 195 ARG A N 1
ATOM 1523 C CA . ARG A 1 195 ? 10.099 1.494 -19.193 1.00 90.19 195 ARG A CA 1
ATOM 1524 C C . ARG A 1 195 ? 10.297 0.539 -20.369 1.00 90.19 195 ARG A C 1
ATOM 1526 O O . ARG A 1 195 ? 10.122 0.939 -21.518 1.00 90.19 195 ARG A O 1
ATOM 1533 N N . LYS A 1 196 ? 10.619 -0.729 -20.097 1.00 91.69 196 LYS A N 1
ATOM 1534 C CA . LYS A 1 196 ? 10.786 -1.758 -21.136 1.00 91.69 196 LYS A CA 1
ATOM 1535 C C . LYS A 1 196 ? 9.486 -2.032 -21.890 1.00 91.69 196 LYS A C 1
ATOM 1537 O O . LYS A 1 196 ? 9.511 -2.150 -23.111 1.00 91.69 196 LYS A O 1
ATOM 1542 N N . ALA A 1 197 ? 8.351 -2.088 -21.193 1.00 88.19 197 ALA A N 1
ATOM 1543 C CA . ALA A 1 197 ? 7.044 -2.280 -21.819 1.00 88.19 197 ALA A CA 1
ATOM 1544 C C . ALA A 1 197 ? 6.652 -1.102 -22.729 1.00 88.19 197 ALA A C 1
ATOM 1546 O O . ALA A 1 197 ? 6.070 -1.316 -23.792 1.00 88.19 197 ALA A O 1
ATOM 1547 N N . HIS A 1 198 ? 7.001 0.129 -22.348 1.00 83.62 198 HIS A N 1
ATOM 1548 C CA . HIS A 1 198 ? 6.794 1.317 -23.177 1.00 83.62 198 HIS A CA 1
ATOM 1549 C C . HIS A 1 198 ? 7.741 1.376 -24.383 1.00 83.62 198 HIS A C 1
ATOM 1551 O O . HIS A 1 198 ? 7.301 1.746 -25.468 1.00 83.62 198 HIS A O 1
ATOM 1557 N N . ALA A 1 199 ? 9.002 0.963 -24.225 1.00 82.94 199 ALA A N 1
ATOM 1558 C CA . ALA A 1 199 ? 9.969 0.898 -25.322 1.00 82.94 199 ALA A CA 1
ATOM 1559 C C . ALA A 1 199 ? 9.641 -0.200 -26.353 1.00 82.94 199 ALA A C 1
ATOM 1561 O O . ALA A 1 199 ? 9.935 -0.045 -27.535 1.00 82.94 199 ALA A O 1
ATOM 1562 N N . ALA A 1 200 ? 9.014 -1.299 -25.922 1.00 72.50 200 ALA A N 1
ATOM 1563 C CA . ALA A 1 200 ? 8.687 -2.443 -26.773 1.00 72.50 200 ALA A CA 1
ATOM 1564 C C . ALA A 1 200 ? 7.411 -2.275 -27.621 1.00 72.50 200 ALA A C 1
ATOM 1566 O O . ALA A 1 200 ? 7.099 -3.166 -28.408 1.00 72.50 200 ALA A O 1
ATOM 1567 N N . LYS A 1 201 ? 6.655 -1.175 -27.484 1.00 66.19 201 LYS A N 1
ATOM 1568 C CA . LYS A 1 201 ? 5.511 -0.889 -28.366 1.00 66.19 201 LYS A CA 1
ATOM 1569 C C . LYS A 1 201 ? 6.024 -0.242 -29.661 1.00 66.19 201 LYS A C 1
ATOM 1571 O O . LYS A 1 201 ? 6.395 0.933 -29.617 1.00 66.19 201 LYS A O 1
ATOM 1576 N N . PRO A 1 202 ? 6.053 -0.945 -30.812 1.00 58.12 202 PRO A N 1
ATOM 1577 C CA . PRO A 1 202 ? 6.385 -0.297 -32.072 1.00 58.12 202 PRO A CA 1
ATOM 1578 C C . PRO A 1 202 ? 5.335 0.780 -32.363 1.00 58.12 202 PRO A C 1
ATOM 1580 O O . PRO A 1 202 ? 4.132 0.538 -32.255 1.00 58.12 202 PRO A O 1
ATOM 1583 N N . ARG A 1 203 ? 5.788 1.986 -32.726 1.00 58.91 203 ARG A N 1
ATOM 1584 C CA . ARG A 1 203 ? 4.925 2.964 -33.396 1.00 58.91 203 ARG A CA 1
ATOM 1585 C C . ARG A 1 203 ? 4.384 2.275 -34.644 1.00 58.91 203 ARG A C 1
ATOM 1587 O O . ARG A 1 203 ? 5.181 1.837 -35.468 1.00 58.91 203 ARG A O 1
ATOM 1594 N N . ASP A 1 204 ? 3.065 2.171 -34.761 1.00 57.81 204 ASP A N 1
ATOM 1595 C CA . ASP A 1 204 ? 2.391 1.743 -35.984 1.00 57.81 204 ASP A CA 1
ATOM 1596 C C . ASP A 1 204 ? 2.798 2.719 -37.100 1.00 57.81 204 ASP A C 1
ATOM 1598 O O . ASP A 1 204 ? 2.249 3.814 -37.244 1.00 57.81 204 ASP A O 1
ATOM 1602 N N . VAL A 1 205 ? 3.862 2.385 -37.834 1.00 56.38 205 VAL A N 1
ATOM 1603 C CA . VAL A 1 205 ? 4.268 3.132 -39.019 1.00 56.38 205 VAL A CA 1
ATOM 1604 C C . VAL A 1 205 ? 3.239 2.770 -40.075 1.00 56.38 205 VAL A C 1
ATOM 1606 O O . VAL A 1 205 ? 3.276 1.685 -40.652 1.00 56.38 205 VAL A O 1
ATOM 1609 N N . GLY A 1 206 ? 2.277 3.678 -40.249 1.00 51.53 206 GLY A N 1
ATOM 1610 C CA . GLY A 1 206 ? 1.169 3.556 -41.181 1.00 51.53 206 GLY A CA 1
ATOM 1611 C C . GLY A 1 206 ? 1.614 2.960 -42.512 1.00 51.53 206 GLY A C 1
ATOM 1612 O O . GLY A 1 206 ? 2.453 3.513 -43.222 1.00 51.53 206 GLY A O 1
ATOM 1613 N N . ARG A 1 207 ? 1.029 1.810 -42.838 1.00 52.22 207 ARG A N 1
ATOM 1614 C CA . ARG A 1 207 ? 1.154 1.149 -44.134 1.00 52.22 207 ARG A CA 1
ATOM 1615 C C . ARG A 1 207 ? 0.759 2.160 -45.224 1.00 52.22 207 ARG A C 1
ATOM 1617 O O . ARG A 1 207 ? -0.390 2.605 -45.215 1.00 52.22 207 ARG A O 1
ATOM 1624 N N . PRO A 1 208 ? 1.651 2.554 -46.151 1.00 51.88 208 PRO A N 1
ATOM 1625 C CA . PRO A 1 208 ? 1.274 3.492 -47.197 1.00 51.88 208 PRO A CA 1
ATOM 1626 C C . PRO A 1 208 ? 0.206 2.848 -48.084 1.00 51.88 208 PRO A C 1
ATOM 1628 O O . PRO A 1 208 ? 0.375 1.736 -48.589 1.00 51.88 208 PRO A O 1
ATOM 1631 N N . ALA A 1 209 ? -0.919 3.549 -48.235 1.00 54.31 209 ALA A N 1
ATOM 1632 C CA . ALA A 1 209 ? -2.022 3.146 -49.090 1.00 54.31 209 ALA A CA 1
ATOM 1633 C C . ALA A 1 209 ? -1.521 2.959 -50.530 1.00 54.31 209 ALA A C 1
ATOM 1635 O O . ALA A 1 209 ? -1.005 3.889 -51.154 1.00 54.31 209 ALA A O 1
ATOM 1636 N N . ALA A 1 210 ? -1.677 1.745 -51.057 1.00 53.06 210 ALA A N 1
ATOM 1637 C CA . ALA A 1 210 ? -1.382 1.430 -52.444 1.00 53.06 210 ALA A CA 1
ATOM 1638 C C . ALA A 1 210 ? -2.254 2.303 -53.364 1.00 53.06 210 ALA A C 1
ATOM 1640 O O . ALA A 1 210 ? -3.477 2.161 -53.403 1.00 53.06 210 ALA A O 1
ATOM 1641 N N . LYS A 1 211 ? -1.629 3.228 -54.105 1.00 51.12 211 LYS A N 1
ATOM 1642 C CA . LYS A 1 211 ? -2.307 4.002 -55.149 1.00 51.12 211 LYS A CA 1
ATOM 1643 C C . LYS A 1 211 ? -2.692 3.062 -56.288 1.00 51.12 211 LYS A C 1
ATOM 1645 O O . LYS A 1 211 ? -1.839 2.493 -56.966 1.00 51.12 211 LYS A O 1
ATOM 1650 N N . ASN A 1 212 ? -3.997 2.916 -56.476 1.00 47.91 212 ASN A N 1
ATOM 1651 C CA . ASN A 1 212 ? -4.601 2.109 -57.522 1.00 47.91 212 ASN A CA 1
ATOM 1652 C C . ASN A 1 212 ? -4.234 2.673 -58.906 1.00 47.91 212 ASN A C 1
ATOM 1654 O O . ASN A 1 212 ? -4.523 3.828 -59.226 1.00 47.91 212 ASN A O 1
ATOM 1658 N N . LYS A 1 213 ? -3.581 1.845 -59.722 1.00 48.69 213 LYS A N 1
ATOM 1659 C CA . LYS A 1 213 ? -3.157 2.135 -61.095 1.00 48.69 213 LYS A CA 1
ATOM 1660 C C . LYS A 1 213 ? -4.402 2.110 -61.996 1.00 48.69 213 LYS A C 1
ATOM 1662 O O . LYS A 1 213 ? -4.845 1.040 -62.406 1.00 48.69 213 LYS A O 1
ATOM 1667 N N . LYS A 1 214 ? -4.999 3.269 -62.298 1.00 49.34 214 LYS A N 1
ATOM 1668 C CA . LYS A 1 214 ? -6.023 3.361 -63.353 1.00 49.34 214 LYS A CA 1
ATOM 1669 C C . LYS A 1 214 ? -5.331 3.378 -64.716 1.00 49.34 214 LYS A C 1
ATOM 1671 O O . LYS A 1 214 ? -4.662 4.344 -65.067 1.00 49.34 214 LYS A O 1
ATOM 1676 N N . ARG A 1 215 ? -5.498 2.270 -65.441 1.00 45.00 215 ARG A N 1
ATOM 1677 C CA . ARG A 1 215 ? -5.251 2.131 -66.878 1.00 45.00 215 ARG A CA 1
ATOM 1678 C C . ARG A 1 215 ? -6.101 3.144 -67.656 1.00 45.00 215 ARG A C 1
ATOM 1680 O O . ARG A 1 215 ? -7.295 3.274 -67.378 1.00 45.00 215 ARG A O 1
ATOM 1687 N N . ARG A 1 216 ? -5.487 3.798 -68.635 1.00 56.19 216 ARG A N 1
ATOM 1688 C CA . ARG A 1 216 ? -6.118 4.249 -69.875 1.00 56.19 216 ARG A CA 1
ATOM 1689 C C . ARG A 1 216 ? -5.237 3.773 -71.015 1.00 56.19 216 ARG A C 1
ATOM 1691 O O . ARG A 1 216 ? -4.003 3.805 -70.809 1.00 56.19 216 ARG A O 1
#

Secondary structure (DSSP, 8-state):
------------PPPPS------TT---GGGG--------SS---PPPEEEEEEEEEEEEEE-TTT--EEEEEEEEEEPPTT-TTPPPEEEES-----HHHHHHHHHHHTTSEEEETTS-SSS--EEEEE-TTT--EE-HHHHHSTTSTTS--SHHHHHH-EEEEEEEEEEETT-EEEE-HHHHHHHHHHHHHHHHHHHTS-----PPP-------

Radius of gyration: 29.13 Å; chains: 1; bounding box: 90×56×98 Å